Protein AF-A0AAV4HY65-F1 (afdb_monomer_lite)

Organism: NCBI:txid1093978

Sequence (297 aa):
MPPPQRSPVSGRSLVASQFVMTLSAIAITTVAILVGSVCGVPEAYLDRRAAFIQDETSMRLGSGLKLNFREELVNHYLMVQKELAVEASRLTKQPYLASRHFFQVKEEIEETSIFDIIRMMPKGGILHLHDASIVPLDWVIKTLTYLPNLHTKEREGVIPRQFKFSDTPLSIEEGWHNVSQLRADLENHGCNYTSVQFLHVCNKSLDDMKENERSLTKNNEDVKADGRVPENGKFPKDKHAKVEKEKDGYEEDEEVVETKRTSSKVYAVVVVVVVVVVVVVVVVVVVLVVVVVEEEE

Structure (mmCIF, N/CA/C/O backbone):
data_AF-A0AAV4HY65-F1
#
_entry.id   AF-A0AAV4HY65-F1
#
loop_
_atom_site.group_PDB
_atom_site.id
_atom_site.type_symbol
_atom_site.label_atom_id
_atom_site.label_alt_id
_atom_site.label_comp_id
_atom_site.label_asym_id
_atom_site.label_entity_id
_atom_site.label_seq_id
_atom_site.pdbx_PDB_ins_code
_atom_site.Cartn_x
_atom_site.Cartn_y
_atom_site.Cartn_z
_atom_site.occupancy
_atom_site.B_iso_or_equiv
_atom_site.auth_seq_id
_atom_site.auth_comp_id
_atom_site.auth_asym_id
_atom_site.auth_atom_id
_atom_site.pdbx_PDB_model_num
ATOM 1 N N . MET A 1 1 ? -69.442 48.193 79.898 1.00 47.00 1 MET A N 1
ATOM 2 C CA . MET A 1 1 ? -68.961 47.211 78.904 1.00 47.00 1 MET A CA 1
ATOM 3 C C . MET A 1 1 ? -67.450 47.330 78.812 1.00 47.00 1 MET A C 1
ATOM 5 O O . MET A 1 1 ? -66.999 48.415 78.464 1.00 47.00 1 MET A O 1
ATOM 9 N N . PRO A 1 2 ? -66.664 46.297 79.152 1.00 50.41 2 PRO A N 1
ATOM 10 C CA . PRO A 1 2 ? -65.267 46.248 78.745 1.00 50.41 2 PRO A CA 1
ATOM 11 C C . PRO A 1 2 ? -65.166 45.757 77.283 1.00 50.41 2 PRO A C 1
ATOM 13 O O . PRO A 1 2 ? -66.053 45.026 76.832 1.00 50.41 2 PRO A O 1
ATOM 16 N N . PRO A 1 3 ? -64.137 46.169 76.521 1.00 54.50 3 PRO A N 1
ATOM 17 C CA . PRO A 1 3 ? -63.942 45.720 75.144 1.00 54.50 3 PRO A CA 1
ATOM 18 C C . PRO A 1 3 ? -63.473 44.252 75.101 1.00 54.50 3 PRO A C 1
ATOM 20 O O . PRO A 1 3 ? -62.905 43.765 76.083 1.00 54.50 3 PRO A O 1
ATOM 23 N N . PRO A 1 4 ? -63.687 43.532 73.982 1.00 53.69 4 PRO A N 1
ATOM 24 C CA . PRO A 1 4 ? -63.312 42.128 73.877 1.00 53.69 4 PRO A CA 1
ATOM 25 C C . PRO A 1 4 ? -61.786 41.986 73.889 1.00 53.69 4 PRO A C 1
ATOM 27 O O . PRO A 1 4 ? -61.084 42.610 73.091 1.00 53.69 4 PRO A O 1
ATOM 30 N N . GLN A 1 5 ? -61.274 41.149 74.792 1.00 50.31 5 GLN A N 1
ATOM 31 C CA . GLN A 1 5 ? -59.872 40.745 74.790 1.00 50.31 5 GLN A CA 1
ATOM 32 C C . GLN A 1 5 ? -59.600 39.898 73.541 1.00 50.31 5 GLN A C 1
ATOM 34 O O . GLN A 1 5 ? -60.201 38.842 73.353 1.00 50.31 5 GLN A O 1
ATOM 39 N N . ARG A 1 6 ? -58.690 40.363 72.679 1.00 56.81 6 ARG A N 1
ATOM 40 C CA . ARG A 1 6 ? -58.070 39.509 71.661 1.00 56.81 6 ARG A CA 1
ATOM 41 C C . ARG A 1 6 ? -57.028 38.645 72.359 1.00 56.81 6 ARG A C 1
ATOM 43 O O . ARG A 1 6 ? -56.106 39.187 72.967 1.00 56.81 6 ARG A O 1
ATOM 50 N N . SER A 1 7 ? -57.172 37.328 72.268 1.00 56.94 7 SER A N 1
ATOM 51 C CA . SER A 1 7 ? -56.105 36.408 72.648 1.00 56.94 7 SER A CA 1
ATOM 52 C C . SER A 1 7 ? -54.891 36.638 71.736 1.00 56.94 7 SER A C 1
ATOM 54 O O . SER A 1 7 ? -55.057 36.829 70.525 1.00 56.94 7 SER A O 1
ATOM 56 N N . PRO A 1 8 ? -53.664 36.663 72.281 1.00 52.66 8 PRO A N 1
ATOM 57 C CA . PRO A 1 8 ? -52.472 36.709 71.458 1.00 52.66 8 PRO A CA 1
ATOM 58 C C . PRO A 1 8 ? -52.332 35.340 70.795 1.00 52.66 8 PRO A C 1
ATOM 60 O O . PRO A 1 8 ? -52.046 34.345 71.456 1.00 52.66 8 PRO A O 1
ATOM 63 N N . VAL A 1 9 ? -52.559 35.270 69.483 1.00 56.25 9 VAL A N 1
ATOM 64 C CA . VAL A 1 9 ? -52.133 34.101 68.710 1.00 56.25 9 VAL A CA 1
ATOM 65 C C . VAL A 1 9 ? -50.617 34.012 68.874 1.00 56.25 9 VAL A C 1
ATOM 67 O O . VAL A 1 9 ? -49.891 34.939 68.511 1.00 56.25 9 VAL A O 1
ATOM 70 N N . SER A 1 10 ? -50.165 32.932 69.510 1.00 53.59 10 SER A N 1
ATOM 71 C CA . SER A 1 10 ? -48.768 32.674 69.847 1.00 53.59 10 SER A CA 1
ATOM 72 C C . SER A 1 10 ? -47.908 32.709 68.583 1.00 53.59 10 SER A C 1
ATOM 74 O O . SER A 1 10 ? -47.881 31.763 67.796 1.00 53.59 10 SER A O 1
ATOM 76 N N . GLY A 1 11 ? -47.172 33.806 68.385 1.00 53.41 11 GLY A N 1
ATOM 77 C CA . GLY A 1 11 ? -46.231 33.963 67.271 1.00 53.41 11 GLY A CA 1
ATOM 78 C C . GLY A 1 11 ? -45.118 32.907 67.252 1.00 53.41 11 GLY A C 1
ATOM 79 O O . GLY A 1 11 ? -44.445 32.755 66.240 1.00 53.41 11 GLY A O 1
ATOM 80 N N . ARG A 1 12 ? -44.946 32.136 68.336 1.00 55.16 12 ARG A N 1
ATOM 81 C CA . ARG A 1 12 ? -43.964 31.046 68.438 1.00 55.16 12 ARG A CA 1
ATOM 82 C C . ARG A 1 12 ? -44.395 29.804 67.644 1.00 55.16 12 ARG A C 1
ATOM 84 O O . ARG A 1 12 ? -43.552 29.199 66.989 1.00 55.16 12 ARG A O 1
ATOM 91 N N . SER A 1 13 ? -45.697 29.500 67.596 1.00 53.28 13 SER A N 1
ATOM 92 C CA . SER A 1 13 ? -46.251 28.368 66.829 1.00 53.28 13 SER A CA 1
ATOM 93 C C . SER A 1 13 ? -46.134 28.580 65.310 1.00 53.28 13 SER A C 1
ATOM 95 O O . SER A 1 13 ? -45.735 27.678 64.572 1.00 53.28 13 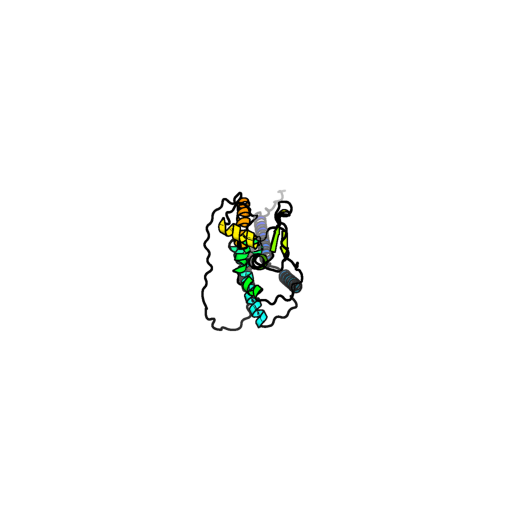SER A O 1
ATOM 97 N N . LEU A 1 14 ? -46.364 29.812 64.838 1.00 56.41 14 LEU A N 1
ATOM 98 C CA . LEU A 1 14 ? -46.255 30.161 63.415 1.00 56.41 14 LEU A CA 1
ATOM 99 C C . LEU A 1 14 ? -44.807 30.065 62.902 1.00 56.41 14 LEU A C 1
ATOM 101 O O . LEU A 1 14 ? -44.556 29.579 61.801 1.00 56.41 14 LEU A O 1
ATOM 105 N N . VAL A 1 15 ? -43.846 30.503 63.719 1.00 61.06 15 VAL A N 1
ATOM 106 C CA . VAL A 1 15 ? -42.418 30.469 63.382 1.00 61.06 15 VAL A CA 1
ATOM 107 C C . VAL A 1 15 ? -41.897 29.028 63.391 1.00 61.06 15 VAL A C 1
ATOM 109 O O . VAL A 1 15 ? -41.229 28.625 62.441 1.00 61.06 15 VAL A O 1
ATOM 112 N N . ALA A 1 16 ? -42.270 28.219 64.389 1.00 61.22 16 ALA A N 1
ATOM 113 C CA . ALA A 1 16 ? -41.921 26.798 64.444 1.00 61.22 16 ALA A CA 1
ATOM 114 C C . ALA A 1 16 ? -42.490 26.011 63.247 1.00 61.22 16 ALA A C 1
ATOM 116 O O . ALA A 1 16 ? -41.763 25.257 62.600 1.00 61.22 16 ALA A O 1
ATOM 117 N N . SER A 1 17 ? -43.751 26.259 62.871 1.00 65.50 17 SER A N 1
ATOM 118 C CA . SER A 1 17 ? -44.370 25.642 61.691 1.00 65.50 17 SER A CA 1
ATOM 119 C C . SER A 1 17 ? -43.646 26.010 60.390 1.00 65.50 17 SER A C 1
ATOM 121 O O . SER A 1 17 ? -43.484 25.156 59.519 1.00 65.50 17 SER A O 1
ATOM 123 N N . GLN A 1 18 ? -43.175 27.253 60.249 1.00 69.06 18 GLN A N 1
ATOM 124 C CA . GLN A 1 18 ? -42.444 27.694 59.059 1.00 69.06 18 GLN A CA 1
ATOM 125 C C . GLN A 1 18 ? -41.056 27.034 58.948 1.00 69.06 18 GLN A C 1
ATOM 127 O O . GLN A 1 18 ? -40.609 26.701 57.847 1.00 69.06 18 GLN A O 1
ATOM 132 N N . PHE A 1 19 ? -40.384 26.784 60.075 1.00 71.62 19 PHE A N 1
ATOM 133 C CA . PHE A 1 19 ? -39.109 26.061 60.098 1.00 71.62 19 PHE A CA 1
ATOM 134 C C . PHE A 1 19 ? -39.273 24.578 59.743 1.00 71.62 19 PHE A C 1
ATOM 136 O O . PHE A 1 19 ? -38.506 24.052 58.940 1.00 71.62 19 PHE A O 1
ATOM 143 N N . VAL A 1 20 ? -40.315 23.912 60.246 1.00 74.06 20 VAL A N 1
ATOM 144 C CA . VAL A 1 20 ? -40.592 22.500 59.919 1.00 74.06 20 VAL A CA 1
ATOM 145 C C . VAL A 1 20 ? -40.930 22.323 58.429 1.00 74.06 20 VAL A C 1
ATOM 147 O O . VAL A 1 20 ? -40.450 21.393 57.774 1.00 74.06 20 VAL A O 1
ATOM 150 N N . MET A 1 21 ? -41.691 23.255 57.850 1.00 72.00 21 MET A N 1
ATOM 151 C CA . MET A 1 21 ? -42.044 23.229 56.424 1.00 72.00 21 MET A CA 1
ATOM 152 C C . MET A 1 21 ? -40.842 23.496 55.505 1.00 72.00 21 MET A C 1
ATOM 154 O O . MET A 1 21 ? -40.724 22.888 54.444 1.00 72.00 21 MET A O 1
ATOM 158 N N . THR A 1 22 ? -39.914 24.372 55.899 1.00 76.94 22 THR A N 1
ATOM 159 C CA . THR A 1 22 ? -38.710 24.646 55.091 1.00 76.94 22 THR A CA 1
ATOM 160 C C . THR A 1 22 ? -37.690 23.511 55.170 1.00 76.94 22 THR A C 1
ATOM 162 O O . THR A 1 22 ? -37.140 23.118 54.143 1.00 76.94 22 THR A O 1
ATOM 165 N N . LEU A 1 23 ? -37.487 22.915 56.349 1.00 74.44 23 LEU A N 1
ATOM 166 C CA . LEU A 1 23 ? -36.589 21.768 56.523 1.00 74.44 23 LEU A CA 1
ATOM 167 C C . LEU A 1 23 ? -37.077 20.524 55.769 1.00 74.44 23 LEU A C 1
ATOM 169 O O . LEU A 1 23 ? -36.274 19.841 55.133 1.00 74.44 23 LEU A O 1
ATOM 173 N N . SER A 1 24 ? -38.386 20.256 55.768 1.00 75.88 24 SER A N 1
ATOM 174 C CA . SER A 1 24 ? -38.962 19.154 54.984 1.00 75.88 24 SER A CA 1
ATOM 175 C C . SER A 1 24 ? -38.835 19.384 53.476 1.00 75.88 24 SER A C 1
ATOM 177 O O . SER A 1 24 ? -38.448 18.467 52.754 1.00 75.88 24 SER A O 1
ATOM 179 N N . ALA A 1 25 ? -39.056 20.608 52.988 1.00 77.12 25 ALA A N 1
ATOM 180 C CA . ALA A 1 25 ? -38.860 20.943 51.577 1.00 77.12 25 ALA A CA 1
ATOM 181 C C . ALA A 1 25 ? -37.397 20.774 51.124 1.00 77.12 25 ALA A C 1
ATOM 183 O O . ALA A 1 25 ? -37.146 20.241 50.040 1.00 77.12 25 ALA A O 1
ATOM 184 N N . ILE A 1 26 ? -36.427 21.168 51.959 1.00 81.12 26 ILE A N 1
ATOM 185 C CA . ILE A 1 26 ? -34.990 20.971 51.700 1.00 81.12 26 ILE A CA 1
ATOM 186 C C . ILE A 1 26 ? -34.637 19.476 51.719 1.00 81.12 26 ILE A C 1
ATOM 188 O O . ILE A 1 26 ? -33.910 19.002 50.847 1.00 81.12 26 ILE A O 1
ATOM 192 N N . ALA A 1 27 ? -35.188 18.696 52.651 1.00 78.38 27 ALA A N 1
ATOM 193 C CA . ALA A 1 27 ? -34.970 17.250 52.696 1.00 78.38 27 ALA A CA 1
ATOM 194 C C . ALA A 1 27 ? -35.529 16.549 51.443 1.00 78.38 27 ALA A C 1
ATOM 196 O O . ALA A 1 27 ? -34.852 15.730 50.831 1.00 78.38 27 ALA A O 1
ATOM 197 N N . ILE A 1 28 ? -36.731 16.919 50.997 1.00 80.00 28 ILE A N 1
ATOM 198 C CA . ILE A 1 28 ? -37.358 16.340 49.800 1.00 80.00 28 ILE A CA 1
ATOM 199 C C . ILE A 1 28 ? -36.573 16.705 48.536 1.00 80.00 28 ILE A C 1
ATOM 201 O O . ILE A 1 28 ? -36.322 15.844 47.695 1.00 80.00 28 ILE A O 1
ATOM 205 N N . THR A 1 29 ? -36.153 17.963 48.400 1.00 77.88 29 THR A N 1
ATOM 206 C CA . THR A 1 29 ? -35.368 18.409 47.237 1.00 77.88 29 THR A CA 1
ATOM 207 C C . THR A 1 29 ? -33.974 17.793 47.211 1.00 77.88 29 THR A C 1
ATOM 209 O O . THR A 1 29 ? -33.524 17.376 46.149 1.00 77.88 29 THR A O 1
ATOM 212 N N . THR A 1 30 ? -33.309 17.646 48.358 1.00 74.62 30 THR A N 1
ATOM 213 C CA . THR A 1 30 ? -32.007 16.961 48.431 1.00 74.62 30 THR A CA 1
ATOM 214 C C . THR A 1 30 ? -32.127 15.469 48.121 1.00 74.62 30 THR A C 1
ATOM 216 O O . THR A 1 30 ? -31.314 14.954 47.358 1.00 74.62 30 THR A O 1
ATOM 219 N N . VAL A 1 31 ? -33.175 14.786 48.595 1.00 75.31 31 VAL A N 1
ATOM 220 C CA . VAL A 1 31 ? -33.468 13.393 48.214 1.00 75.31 31 VAL A CA 1
ATOM 221 C C . VAL A 1 31 ? -33.771 13.279 46.717 1.00 75.31 31 VAL A C 1
ATOM 223 O O . VAL A 1 31 ? -33.225 12.399 46.062 1.00 75.31 31 VAL A O 1
ATOM 226 N N . ALA A 1 32 ? -34.566 14.183 46.139 1.00 70.75 32 ALA A N 1
ATOM 227 C CA . ALA A 1 32 ? -34.875 14.170 44.707 1.00 70.75 32 ALA A CA 1
ATOM 228 C C . ALA A 1 32 ? -33.634 14.412 43.827 1.00 70.75 32 ALA A C 1
ATOM 230 O O . ALA A 1 32 ? -33.459 13.732 42.816 1.00 70.75 32 ALA A O 1
ATOM 231 N N . ILE A 1 33 ? -32.746 15.331 44.226 1.00 69.56 33 ILE A N 1
ATOM 232 C CA . ILE A 1 33 ? -31.475 15.593 43.532 1.00 69.56 33 ILE A CA 1
ATOM 233 C C . ILE A 1 33 ? -30.544 14.380 43.643 1.00 69.56 33 ILE A C 1
ATOM 235 O O . ILE A 1 33 ? -29.948 13.979 42.646 1.00 69.56 33 ILE A O 1
ATOM 239 N N . LEU A 1 34 ? -30.449 13.754 44.820 1.00 62.56 34 LEU A N 1
ATOM 240 C CA . LEU A 1 34 ? -29.627 12.559 45.017 1.00 62.56 34 LEU A CA 1
ATOM 241 C C . LEU A 1 34 ? -30.159 11.360 44.219 1.00 62.56 34 LEU A C 1
ATOM 243 O O . LEU A 1 34 ? -29.371 10.679 43.573 1.00 62.56 34 LEU A O 1
ATOM 247 N N . VAL A 1 35 ? -31.476 11.139 44.178 1.00 64.25 35 VAL A N 1
ATOM 248 C CA . VAL A 1 35 ? -32.101 10.074 43.368 1.00 64.25 35 VAL A CA 1
ATOM 249 C C . VAL A 1 35 ? -31.919 10.334 41.868 1.00 64.25 35 VAL A C 1
ATOM 251 O O . VAL A 1 35 ? -31.616 9.405 41.119 1.00 64.25 35 VAL A O 1
ATOM 254 N N . GLY A 1 36 ? -32.023 11.592 41.427 1.00 61.78 36 GLY A N 1
ATOM 255 C CA . GLY A 1 36 ? -31.742 11.983 40.042 1.00 61.78 36 GLY A CA 1
ATOM 256 C C . GLY A 1 36 ? -30.277 11.778 39.639 1.00 61.78 36 GLY A C 1
ATOM 257 O O . GLY A 1 36 ? -30.007 11.388 38.508 1.00 61.78 36 GLY A O 1
ATOM 258 N N . SER A 1 37 ? -29.341 11.970 40.573 1.00 61.56 37 SER A N 1
ATOM 259 C CA . SER A 1 37 ? -27.896 11.790 40.355 1.00 61.56 37 SER A CA 1
ATOM 260 C C . SER A 1 37 ? -27.441 10.318 40.384 1.00 61.56 37 SER A C 1
ATOM 262 O O . SER A 1 37 ? -26.340 9.999 39.946 1.00 61.56 37 SER A O 1
ATOM 264 N N . VAL A 1 38 ? -28.277 9.407 40.900 1.00 58.28 38 VAL A N 1
ATOM 265 C CA . VAL A 1 38 ? -27.989 7.959 41.035 1.00 58.28 38 VAL A CA 1
ATOM 266 C C . VAL A 1 38 ? -28.569 7.142 39.880 1.00 58.28 38 VAL A C 1
ATOM 268 O O . VAL A 1 38 ? -28.269 5.956 39.741 1.00 58.28 38 VAL A O 1
ATOM 271 N N . CYS A 1 39 ? -29.360 7.766 39.007 1.00 62.41 39 CYS A N 1
ATOM 272 C CA . CYS A 1 39 ? -29.754 7.142 37.755 1.00 62.41 39 CYS A CA 1
ATOM 273 C C . CYS A 1 39 ? -28.524 7.068 36.842 1.00 62.41 39 CYS A C 1
ATOM 275 O O . CYS A 1 39 ? -28.244 7.982 36.068 1.00 62.41 39 CYS A O 1
ATOM 277 N N . GLY A 1 40 ? -27.768 5.975 36.972 1.00 63.75 40 GLY A N 1
ATOM 278 C CA . GLY A 1 40 ? -26.768 5.566 35.996 1.00 63.75 40 GLY A CA 1
ATOM 279 C C . GLY A 1 40 ? -27.374 5.465 34.596 1.00 63.75 40 GLY A C 1
ATOM 280 O O . GLY A 1 40 ? -28.579 5.630 34.394 1.00 63.75 40 GLY A O 1
ATOM 281 N N . VAL A 1 41 ? -26.522 5.203 33.607 1.00 71.00 41 VAL A N 1
ATOM 282 C CA . VAL A 1 41 ? -26.965 5.020 32.222 1.00 71.00 41 VAL A CA 1
ATOM 283 C C . VAL A 1 41 ? -28.116 3.998 32.196 1.00 71.00 41 VAL A C 1
ATOM 285 O O . VAL A 1 41 ? -27.927 2.894 32.705 1.00 71.00 41 VAL A O 1
ATOM 288 N N . PRO A 1 42 ? -29.308 4.339 31.664 1.00 85.38 42 PRO A N 1
ATOM 289 C CA . PRO A 1 42 ? -30.444 3.424 31.686 1.00 85.38 42 PRO A CA 1
ATOM 290 C C . PRO A 1 42 ? -30.090 2.096 31.008 1.00 85.38 42 PRO A C 1
ATOM 292 O O . PRO A 1 42 ? -29.532 2.116 29.913 1.00 85.38 42 PRO A O 1
ATOM 295 N N . GLU A 1 43 ? -30.458 0.954 31.594 1.00 86.62 43 GLU A N 1
ATOM 296 C CA . GLU A 1 43 ? -30.184 -0.371 31.001 1.00 86.62 43 GLU A CA 1
ATOM 297 C C . GLU A 1 43 ? -30.712 -0.465 29.560 1.00 86.62 43 GLU A C 1
ATOM 299 O O . GLU A 1 43 ? -30.010 -0.882 28.645 1.00 86.62 43 GLU A O 1
ATOM 304 N N . ALA A 1 44 ? -31.900 0.102 29.319 1.00 88.94 44 ALA A N 1
ATOM 305 C CA . ALA A 1 44 ? -32.496 0.207 27.989 1.00 88.94 44 ALA A CA 1
ATOM 306 C C . ALA A 1 44 ? -31.622 0.967 26.969 1.00 88.94 44 ALA A C 1
ATOM 308 O O . ALA A 1 44 ? -31.710 0.713 25.767 1.00 88.94 44 ALA A O 1
ATOM 309 N N . TYR A 1 45 ? -30.795 1.917 27.416 1.00 91.62 45 TYR A N 1
ATOM 310 C CA . TYR A 1 45 ? -29.809 2.567 26.555 1.00 91.62 45 TYR A CA 1
ATOM 311 C C . TYR A 1 45 ? -28.636 1.632 26.253 1.00 91.62 45 TYR A C 1
ATOM 313 O O . TYR A 1 45 ? -28.213 1.574 25.100 1.00 91.62 45 TYR A O 1
ATOM 321 N N . LEU A 1 46 ? -28.114 0.908 27.251 1.00 93.81 46 LEU A N 1
ATOM 322 C CA . LEU A 1 46 ? -26.989 -0.015 27.061 1.00 93.81 46 LEU A CA 1
ATOM 323 C C . LEU A 1 46 ? -27.364 -1.151 26.107 1.00 93.81 46 LEU A C 1
ATOM 325 O O . LEU A 1 46 ? -26.631 -1.391 25.148 1.00 93.81 46 LEU A O 1
ATOM 329 N N . ASP A 1 47 ? -28.547 -1.740 26.287 1.00 95.06 47 ASP A N 1
ATOM 330 C CA . ASP A 1 47 ? -29.109 -2.751 25.386 1.00 95.06 47 ASP A CA 1
ATOM 331 C C . ASP A 1 47 ? -29.219 -2.220 23.960 1.00 95.06 47 ASP A C 1
ATOM 333 O O . ASP A 1 47 ? -28.797 -2.856 22.992 1.00 95.06 47 ASP A O 1
ATOM 337 N N . ARG A 1 48 ? -29.754 -1.004 23.814 1.00 96.06 48 ARG A N 1
ATOM 338 C CA . ARG A 1 48 ? -29.936 -0.395 22.500 1.00 96.06 48 ARG A CA 1
ATOM 339 C C . ARG A 1 48 ? -28.607 -0.043 21.840 1.00 96.06 48 ARG A C 1
ATOM 341 O O . ARG A 1 48 ? -28.471 -0.214 20.632 1.00 96.06 48 ARG A O 1
ATOM 348 N N . ARG A 1 49 ? -27.616 0.407 22.610 1.00 95.88 49 ARG A N 1
ATOM 349 C CA . ARG A 1 49 ? -26.251 0.655 22.131 1.00 95.88 49 ARG A CA 1
ATOM 350 C C . ARG A 1 49 ? -25.587 -0.642 21.674 1.00 95.88 49 ARG A C 1
ATOM 352 O O . ARG A 1 49 ? -24.994 -0.655 20.599 1.00 95.88 49 ARG A O 1
ATOM 359 N N . ALA A 1 50 ? -25.696 -1.714 22.457 1.00 96.69 50 ALA A N 1
ATOM 360 C CA . ALA A 1 50 ? -25.157 -3.022 22.100 1.00 96.69 50 ALA A CA 1
ATOM 361 C C . ALA A 1 50 ? -25.800 -3.554 20.811 1.00 96.69 50 ALA A C 1
ATOM 363 O O . ALA A 1 50 ? -25.085 -3.963 19.897 1.00 96.69 50 ALA A O 1
ATOM 364 N N . ALA A 1 51 ? -27.127 -3.443 20.693 1.00 97.12 51 ALA A N 1
ATOM 365 C CA . ALA A 1 51 ? -27.855 -3.812 19.483 1.00 97.12 51 ALA A CA 1
ATOM 366 C C . ALA A 1 51 ? -27.380 -3.017 18.254 1.00 97.12 51 ALA A C 1
ATOM 368 O O . ALA A 1 51 ? -27.150 -3.608 17.204 1.00 97.12 51 ALA A O 1
ATOM 369 N N . PHE A 1 52 ? -27.163 -1.702 18.382 1.00 97.88 52 PHE A N 1
ATOM 370 C CA . PHE A 1 52 ? -26.634 -0.885 17.283 1.00 97.88 52 PHE A CA 1
ATOM 371 C C . PHE A 1 52 ? -25.207 -1.274 16.874 1.00 97.88 52 PHE A C 1
ATOM 373 O O . PHE A 1 52 ? -24.923 -1.373 15.683 1.00 97.88 52 PHE A O 1
ATOM 380 N N . ILE A 1 53 ? -24.314 -1.530 17.835 1.00 97.31 53 ILE A N 1
ATOM 381 C CA . ILE A 1 53 ? -22.938 -1.969 17.542 1.00 97.31 53 ILE A CA 1
ATOM 382 C C . ILE A 1 53 ? -22.941 -3.329 16.840 1.00 97.31 53 ILE A C 1
ATOM 384 O O . ILE A 1 53 ? -22.170 -3.548 15.901 1.00 97.31 53 ILE A O 1
ATOM 388 N N . GLN A 1 54 ? -23.805 -4.245 17.279 1.00 96.75 54 GLN A N 1
ATOM 389 C CA . GLN A 1 54 ? -23.953 -5.556 16.659 1.00 96.75 54 GLN A CA 1
ATOM 390 C C . GLN A 1 54 ? -24.477 -5.438 15.225 1.00 96.75 54 GLN A C 1
ATOM 392 O O . GLN A 1 54 ? -23.922 -6.076 14.329 1.00 96.75 54 GLN A O 1
ATOM 397 N N . ASP A 1 55 ? -25.489 -4.598 15.002 1.00 97.31 55 ASP A N 1
ATOM 398 C CA . ASP A 1 55 ? -26.056 -4.341 13.678 1.00 97.31 55 ASP A CA 1
ATOM 399 C C . ASP A 1 55 ? -24.989 -3.776 12.728 1.00 97.31 55 ASP A C 1
ATOM 401 O O . ASP A 1 55 ? -24.704 -4.376 11.690 1.00 97.31 55 ASP A O 1
ATOM 405 N N . GLU A 1 56 ? -24.268 -2.725 13.136 1.00 97.69 56 GLU A N 1
ATOM 406 C CA . GLU A 1 56 ? -23.145 -2.180 12.361 1.00 97.69 56 GLU A CA 1
ATOM 407 C C . GLU A 1 56 ? -22.069 -3.224 12.062 1.00 97.69 56 GLU A C 1
ATOM 409 O O . GLU A 1 56 ? -21.592 -3.320 10.930 1.00 97.69 56 GLU A O 1
ATOM 414 N N . THR A 1 57 ? -21.677 -4.015 13.061 1.00 95.69 57 THR A N 1
ATOM 415 C CA . THR A 1 57 ? -20.646 -5.047 12.896 1.00 95.69 57 THR A CA 1
ATOM 416 C C . THR A 1 57 ? -21.097 -6.117 11.905 1.00 95.69 57 THR A C 1
ATOM 418 O O . THR A 1 57 ? -20.295 -6.570 11.088 1.00 95.69 57 THR A O 1
ATOM 421 N N . SER A 1 58 ? -22.386 -6.464 11.910 1.00 96.00 58 SER A N 1
ATOM 422 C CA . SER A 1 58 ? -22.978 -7.429 10.981 1.00 96.00 58 SER A CA 1
ATOM 423 C C . SER A 1 58 ? -23.066 -6.914 9.539 1.00 96.00 58 SER A C 1
ATOM 425 O O . SER A 1 58 ? -23.016 -7.713 8.607 1.00 96.00 58 SER A O 1
ATOM 427 N N . MET A 1 59 ? -23.112 -5.596 9.328 1.00 96.25 59 MET A N 1
ATOM 428 C CA . MET A 1 59 ? -23.144 -4.988 7.991 1.00 96.25 59 MET A CA 1
ATOM 429 C C . MET A 1 59 ? -21.757 -4.817 7.350 1.00 96.25 59 MET A C 1
ATOM 431 O O . MET A 1 59 ? -21.661 -4.505 6.161 1.00 96.25 59 MET A O 1
ATOM 435 N N . ARG A 1 60 ? -20.665 -4.987 8.107 1.00 96.56 60 ARG A N 1
ATOM 436 C CA . ARG A 1 60 ? -19.300 -4.807 7.583 1.00 96.56 60 ARG A CA 1
ATOM 437 C C . ARG A 1 60 ? -18.946 -5.875 6.550 1.00 96.56 60 ARG A C 1
ATOM 439 O O . ARG A 1 60 ? -19.381 -7.023 6.623 1.00 96.56 60 ARG A O 1
ATOM 446 N N . LEU A 1 61 ? -18.081 -5.503 5.606 1.00 97.00 61 LEU A N 1
ATOM 447 C CA . LEU A 1 61 ? -17.552 -6.437 4.618 1.00 97.00 61 LEU A CA 1
ATOM 448 C C . LEU A 1 61 ? -16.878 -7.626 5.320 1.00 97.00 61 LEU A C 1
ATOM 450 O O . LEU A 1 61 ? -15.971 -7.441 6.128 1.00 97.00 61 LEU A O 1
ATOM 454 N N . GLY A 1 62 ? -17.316 -8.840 4.988 1.00 95.44 62 GLY A N 1
ATOM 455 C CA . GLY A 1 62 ? -16.764 -10.073 5.552 1.00 95.44 62 GLY A CA 1
ATOM 456 C C . GLY A 1 62 ? -17.302 -10.464 6.934 1.00 95.44 62 GLY A C 1
ATOM 457 O O . GLY A 1 62 ? -16.831 -11.457 7.476 1.00 95.44 62 GLY A O 1
ATOM 458 N N . SER A 1 63 ? -18.298 -9.763 7.490 1.00 95.31 63 SER A N 1
ATOM 459 C CA . SER A 1 63 ? -18.882 -10.060 8.815 1.00 95.31 63 SER A CA 1
ATOM 460 C C . SER A 1 63 ? -19.435 -11.486 8.963 1.00 95.31 63 SER A C 1
ATOM 462 O O . SER A 1 63 ? -19.373 -12.069 10.039 1.00 95.31 63 SER A O 1
ATOM 464 N N . GLY A 1 64 ? -19.967 -12.064 7.881 1.00 95.31 64 GLY A N 1
ATOM 465 C CA . GLY A 1 64 ? -20.514 -13.423 7.864 1.00 95.31 64 GLY A CA 1
ATOM 466 C C . GLY A 1 64 ? -19.463 -14.536 7.776 1.00 95.31 64 GLY A C 1
ATOM 467 O O . GLY A 1 64 ? -19.830 -15.714 7.774 1.00 95.31 64 GLY A O 1
ATOM 468 N N . LEU A 1 65 ? -18.174 -14.194 7.663 1.00 96.62 65 LEU A N 1
ATOM 469 C CA . LEU A 1 65 ? -17.092 -15.175 7.618 1.00 96.62 65 LEU A CA 1
ATOM 470 C C . LEU A 1 65 ? -16.900 -15.801 9.001 1.00 96.62 65 LEU A C 1
ATOM 472 O O . LEU A 1 65 ? -16.726 -15.108 9.999 1.00 96.62 65 LEU A O 1
ATOM 476 N N . LYS A 1 66 ? -16.904 -17.134 9.049 1.00 96.69 66 LYS A N 1
ATOM 477 C CA . LYS A 1 66 ? -16.602 -17.890 10.266 1.00 96.69 66 LYS A CA 1
ATOM 478 C C . LYS A 1 66 ? -15.123 -18.233 10.273 1.00 96.69 66 LYS A C 1
ATOM 480 O O . LYS A 1 66 ? -14.684 -19.015 9.432 1.00 96.69 66 LYS A O 1
ATOM 485 N N . LEU A 1 67 ? -14.389 -17.645 11.209 1.00 97.38 67 LEU A N 1
ATOM 486 C CA . LEU A 1 67 ? -12.971 -17.921 11.388 1.00 97.38 67 LEU A CA 1
ATOM 487 C C . LEU A 1 67 ? -12.782 -19.245 12.134 1.00 97.38 67 LEU A C 1
ATOM 489 O O . LEU A 1 67 ? -13.560 -19.598 13.020 1.00 97.38 67 LEU A O 1
ATOM 493 N N . ASN A 1 68 ? -11.751 -19.995 11.765 1.00 98.12 68 ASN A N 1
ATOM 494 C CA . ASN A 1 68 ? -11.261 -21.115 12.559 1.00 98.12 68 ASN A CA 1
ATOM 495 C C . ASN A 1 68 ? -10.222 -20.644 13.590 1.00 98.12 68 ASN A C 1
ATOM 497 O O . ASN A 1 68 ? -9.686 -19.545 13.493 1.00 98.12 68 ASN A O 1
ATOM 501 N N . PHE A 1 69 ? -9.852 -21.521 14.525 1.00 98.12 69 PHE A N 1
ATOM 502 C CA . PHE A 1 69 ? -8.912 -21.200 15.607 1.00 98.12 69 PHE A CA 1
ATOM 503 C C . PHE A 1 69 ? -7.582 -20.566 15.147 1.00 98.12 69 PHE A C 1
ATOM 505 O O . PHE A 1 69 ? -7.048 -19.669 15.797 1.00 98.12 69 PHE A O 1
ATOM 512 N N . ARG A 1 70 ? -7.016 -21.012 14.017 1.00 97.81 70 ARG A N 1
ATOM 513 C CA . ARG A 1 70 ? -5.759 -20.442 13.500 1.00 97.81 70 ARG A CA 1
ATOM 514 C C . ARG A 1 70 ? -5.973 -19.051 12.910 1.00 97.81 70 ARG A C 1
ATOM 516 O O . ARG A 1 70 ? -5.106 -18.196 13.055 1.00 97.81 70 ARG A O 1
ATOM 523 N N . GLU A 1 71 ? -7.103 -18.838 12.244 1.00 97.38 71 GLU A N 1
ATOM 524 C CA . GLU A 1 71 ? -7.481 -17.535 11.692 1.00 97.38 71 GLU A CA 1
ATOM 525 C C . GLU A 1 71 ? -7.792 -16.534 12.805 1.00 97.38 71 GLU A C 1
ATOM 527 O O . GLU A 1 71 ? -7.352 -15.393 12.718 1.00 97.38 71 GLU A O 1
ATOM 532 N N . GLU A 1 72 ? -8.458 -16.964 13.879 1.00 97.94 72 GLU A N 1
ATOM 533 C CA . GLU A 1 72 ? -8.701 -16.144 15.071 1.00 97.94 72 GLU A CA 1
ATOM 534 C C . GLU A 1 72 ? -7.395 -15.694 15.728 1.00 97.94 72 GLU A C 1
ATOM 536 O O . GLU A 1 72 ? -7.246 -14.515 16.042 1.00 97.94 72 GLU A O 1
ATOM 541 N N . LEU A 1 73 ? -6.414 -16.595 15.862 1.00 97.31 73 LEU A N 1
ATOM 542 C CA . LEU A 1 73 ? -5.102 -16.258 16.419 1.00 97.31 73 LEU A CA 1
ATOM 543 C C . LEU A 1 73 ? -4.385 -15.177 15.594 1.00 97.31 73 LEU A C 1
ATOM 545 O O . LEU A 1 73 ? -3.844 -14.218 16.148 1.00 97.31 73 LEU A O 1
ATOM 549 N N . VAL A 1 74 ? -4.385 -15.318 14.264 1.00 95.38 74 VAL A N 1
ATOM 550 C CA . VAL A 1 74 ? -3.771 -14.328 13.365 1.00 95.38 74 VAL A CA 1
ATOM 551 C C . VAL A 1 74 ? -4.567 -13.021 13.362 1.00 95.38 74 VAL A C 1
ATOM 553 O O . VAL A 1 74 ? -3.964 -11.949 13.386 1.00 95.38 74 VAL A O 1
ATOM 556 N N . ASN A 1 75 ? -5.900 -13.089 13.383 1.00 96.75 75 ASN A N 1
ATOM 557 C CA . ASN A 1 75 ? -6.773 -11.921 13.473 1.00 96.75 75 ASN A CA 1
ATOM 558 C C . ASN A 1 75 ? -6.518 -11.132 14.761 1.00 96.75 75 ASN A C 1
ATOM 560 O O . ASN A 1 75 ? -6.348 -9.920 14.695 1.00 96.75 75 ASN A O 1
ATOM 564 N N . HIS A 1 76 ? -6.421 -11.812 15.906 1.00 96.94 76 HIS A N 1
ATOM 565 C CA . HIS A 1 76 ? -6.103 -11.186 17.186 1.00 96.94 76 HIS A CA 1
ATOM 566 C C . HIS A 1 76 ? -4.766 -10.440 17.115 1.00 96.94 76 HIS A C 1
ATOM 568 O O . HIS A 1 76 ? -4.699 -9.253 17.423 1.00 96.94 76 HIS A O 1
ATOM 574 N N . TYR A 1 77 ? -3.712 -11.098 16.620 1.00 96.25 77 TYR A N 1
ATOM 575 C CA . TYR A 1 77 ? -2.413 -10.448 16.448 1.00 96.25 77 TYR A CA 1
ATOM 576 C C . TYR A 1 77 ? -2.492 -9.221 15.523 1.00 96.25 77 TYR A C 1
ATOM 578 O O . TYR A 1 77 ? -1.974 -8.158 15.865 1.00 96.25 77 TYR A O 1
ATOM 586 N N . LEU A 1 78 ? -3.172 -9.336 14.378 1.00 96.88 78 LEU A N 1
ATOM 587 C CA . LEU A 1 78 ? -3.339 -8.235 13.426 1.00 96.88 78 LEU A CA 1
ATOM 588 C C . LEU A 1 78 ? -4.134 -7.060 14.020 1.00 96.88 78 LEU A C 1
ATOM 590 O O . LEU A 1 78 ? -3.764 -5.909 13.786 1.00 96.88 78 LEU A O 1
ATOM 594 N N . MET A 1 79 ? -5.196 -7.326 14.788 1.00 96.56 79 MET A N 1
ATOM 595 C CA . MET A 1 79 ? -5.984 -6.284 15.454 1.00 96.56 79 MET A CA 1
ATOM 596 C C . MET A 1 79 ? -5.165 -5.553 16.520 1.00 96.56 79 MET A C 1
ATOM 598 O O . MET A 1 79 ? -5.161 -4.326 16.511 1.00 96.56 79 MET A O 1
ATOM 602 N N . VAL A 1 80 ? -4.365 -6.265 17.323 1.00 96.06 80 VAL A N 1
ATOM 603 C CA . VAL A 1 80 ? -3.441 -5.637 18.286 1.00 96.06 80 VAL A CA 1
ATOM 604 C C . VAL A 1 80 ? -2.447 -4.714 17.576 1.00 96.06 80 VAL A C 1
ATOM 606 O O . VAL A 1 80 ? -2.255 -3.573 17.990 1.00 96.06 80 VAL A O 1
ATOM 609 N N . GLN A 1 81 ? -1.828 -5.158 16.473 1.00 94.31 81 GLN A N 1
ATOM 610 C CA . GLN A 1 81 ? -0.906 -4.298 15.714 1.00 94.31 81 GLN A CA 1
ATOM 611 C C . GLN A 1 81 ? -1.616 -3.061 15.142 1.00 94.31 81 GLN A C 1
ATOM 613 O O . GLN A 1 81 ? -1.070 -1.957 15.181 1.00 94.31 81 GLN A O 1
ATOM 618 N N . LYS A 1 82 ? -2.842 -3.229 14.632 1.00 93.81 82 LYS A N 1
ATOM 619 C CA . LYS A 1 82 ? -3.678 -2.134 14.127 1.00 93.81 82 LYS A CA 1
ATOM 620 C C . LYS A 1 82 ? -4.006 -1.122 15.225 1.00 93.81 82 LYS A C 1
ATOM 622 O O . LYS A 1 82 ? -3.874 0.076 14.986 1.00 93.81 82 LYS A O 1
ATOM 627 N N . GLU A 1 83 ? -4.425 -1.583 16.397 1.00 93.38 83 GLU A N 1
ATOM 628 C CA . GLU A 1 83 ? -4.752 -0.728 17.541 1.00 93.38 83 GLU A CA 1
ATOM 629 C C . GLU A 1 83 ? -3.532 0.050 18.013 1.00 93.38 83 GLU A C 1
ATOM 631 O O . GLU A 1 83 ? -3.614 1.267 18.132 1.00 93.38 83 GLU A O 1
ATOM 636 N N . LEU A 1 84 ? -2.372 -0.602 18.153 1.00 91.00 84 LEU A N 1
ATOM 637 C CA . LEU A 1 84 ? -1.120 0.083 18.485 1.00 91.00 84 LEU A CA 1
ATOM 638 C C . LEU A 1 84 ? -0.788 1.192 17.479 1.00 91.00 84 LEU A C 1
ATOM 640 O O . LEU A 1 84 ? -0.401 2.285 17.886 1.00 91.00 84 LEU A O 1
ATOM 644 N N . ALA A 1 85 ? -0.968 0.946 16.178 1.00 88.62 85 ALA A N 1
ATOM 645 C CA . ALA A 1 85 ? -0.707 1.949 15.147 1.00 88.62 85 ALA A CA 1
ATOM 646 C C . ALA A 1 85 ? -1.667 3.154 15.224 1.00 88.62 85 ALA A C 1
ATOM 648 O O . ALA A 1 85 ? -1.248 4.293 15.007 1.00 88.62 85 ALA A O 1
ATOM 649 N N . VAL A 1 86 ? -2.945 2.921 15.537 1.00 89.62 86 VAL A N 1
ATOM 650 C CA . VAL A 1 86 ? -3.956 3.983 15.687 1.00 89.62 86 VAL A CA 1
ATOM 651 C C . VAL A 1 86 ? -3.739 4.766 16.987 1.00 89.62 86 VAL A C 1
ATOM 653 O O . VAL A 1 86 ? -3.695 5.998 16.976 1.00 89.62 86 VAL A O 1
ATOM 656 N N . GLU A 1 87 ? -3.534 4.064 18.098 1.00 90.38 87 GLU A N 1
ATOM 657 C CA . GLU A 1 87 ? -3.354 4.655 19.424 1.00 90.38 87 GLU A CA 1
ATOM 658 C C . GLU A 1 87 ? -2.036 5.420 19.545 1.00 90.38 87 GLU A C 1
ATOM 660 O O . GLU A 1 87 ? -2.007 6.500 20.137 1.00 90.38 87 GLU A O 1
ATOM 665 N N . ALA A 1 88 ? -0.957 4.934 18.922 1.00 85.94 88 ALA A N 1
ATOM 666 C CA . ALA A 1 88 ? 0.303 5.667 18.865 1.00 85.94 88 ALA A CA 1
ATOM 667 C C . ALA A 1 88 ? 0.108 7.056 18.243 1.00 85.94 88 ALA A C 1
ATOM 669 O O . ALA A 1 88 ? 0.599 8.041 18.795 1.00 85.94 88 ALA A O 1
ATOM 670 N N . SER A 1 89 ? -0.661 7.166 17.155 1.00 84.75 89 SER A N 1
ATOM 671 C CA . SER A 1 89 ? -0.973 8.465 16.546 1.00 84.75 89 SER A CA 1
ATOM 672 C C . SER A 1 89 ? -1.808 9.350 17.479 1.00 84.75 89 SER A C 1
ATOM 674 O O . SER A 1 89 ? -1.494 10.530 17.661 1.00 84.75 89 SER A O 1
ATOM 676 N N . ARG A 1 90 ? -2.816 8.772 18.147 1.00 86.12 90 ARG A N 1
ATOM 677 C CA . ARG A 1 90 ? -3.668 9.488 19.110 1.00 86.12 90 ARG A CA 1
ATOM 678 C C . ARG A 1 90 ? -2.872 10.057 20.292 1.00 86.12 90 ARG A C 1
ATOM 680 O O . ARG A 1 90 ? -3.151 11.171 20.732 1.00 86.12 90 ARG A O 1
ATOM 687 N N . LEU A 1 91 ? -1.893 9.309 20.804 1.00 87.25 91 LEU A N 1
ATOM 688 C CA . LEU A 1 91 ? -1.124 9.660 22.004 1.00 87.25 91 LEU A CA 1
ATOM 689 C C . LEU A 1 91 ? 0.085 10.561 21.716 1.00 87.25 91 LEU A C 1
ATOM 691 O O . LEU A 1 91 ? 0.378 11.465 22.497 1.00 87.25 91 LEU A O 1
ATOM 695 N N . THR A 1 92 ? 0.796 10.331 20.611 1.00 79.00 92 THR A N 1
ATOM 696 C CA . THR A 1 92 ? 2.082 11.000 20.326 1.00 79.00 92 THR A CA 1
ATOM 697 C C . THR A 1 92 ? 1.948 12.287 19.511 1.00 79.00 92 THR A C 1
ATOM 699 O O . THR A 1 92 ? 2.953 12.948 19.257 1.00 79.00 92 THR A O 1
ATOM 702 N N . LYS A 1 93 ? 0.725 12.657 19.094 1.00 72.94 93 LYS A N 1
ATOM 703 C CA . LYS A 1 93 ? 0.435 13.729 18.117 1.00 72.94 93 LYS A CA 1
ATOM 704 C C . LYS A 1 93 ? 1.102 13.529 16.747 1.00 72.94 93 LYS A C 1
ATOM 706 O O . LYS A 1 93 ? 0.973 14.403 15.891 1.00 72.94 93 LYS A O 1
ATOM 711 N N . GLN A 1 94 ? 1.796 12.410 16.526 1.00 77.31 94 GLN A N 1
ATOM 712 C CA . GLN A 1 94 ? 2.338 12.069 15.219 1.00 77.31 94 GLN A CA 1
ATOM 713 C C . GLN A 1 94 ? 1.191 11.662 14.289 1.00 77.31 94 GLN A C 1
ATOM 715 O O . GLN A 1 94 ? 0.281 10.946 14.724 1.00 77.31 94 GLN A O 1
ATOM 720 N N . PRO A 1 95 ? 1.187 12.104 13.021 1.00 79.94 95 PRO A N 1
ATOM 721 C CA . PRO A 1 95 ? 0.093 11.793 12.117 1.00 79.94 95 PRO A CA 1
ATOM 722 C C . PRO A 1 95 ? 0.074 10.299 11.792 1.00 79.94 95 PRO A C 1
ATOM 724 O O . PRO A 1 95 ? 1.114 9.692 11.538 1.00 79.94 95 PRO A O 1
ATOM 727 N N . TYR A 1 96 ? -1.120 9.717 11.757 1.00 89.69 96 TYR A N 1
ATOM 728 C CA . TYR A 1 96 ? -1.322 8.342 11.318 1.00 89.69 96 TYR A CA 1
ATOM 729 C C . TYR A 1 96 ? -0.823 8.178 9.875 1.00 89.69 96 TYR A C 1
ATOM 731 O O . TYR A 1 96 ? -1.137 8.999 9.017 1.00 89.69 96 TYR A O 1
ATOM 739 N N . LEU A 1 97 ? -0.057 7.122 9.574 1.00 91.31 97 LEU A N 1
ATOM 740 C CA . LEU A 1 97 ? 0.599 6.986 8.263 1.00 91.31 97 LEU A CA 1
ATOM 741 C C . LEU A 1 97 ? -0.389 7.082 7.093 1.00 91.31 97 LEU A C 1
ATOM 743 O O . LEU A 1 97 ? -0.114 7.756 6.105 1.00 91.31 97 LEU A O 1
ATOM 747 N N . ALA A 1 98 ? -1.578 6.487 7.229 1.00 91.06 98 ALA A N 1
ATOM 748 C CA . ALA A 1 98 ? -2.594 6.524 6.177 1.00 91.06 98 ALA A CA 1
ATOM 749 C C . ALA A 1 98 ? -3.236 7.911 5.972 1.00 91.06 98 ALA A C 1
ATOM 751 O O . ALA A 1 98 ? -3.928 8.108 4.977 1.00 91.06 98 ALA A O 1
ATOM 752 N N . SER A 1 99 ? -3.030 8.872 6.882 1.00 91.75 99 SER A N 1
ATOM 753 C CA . SER A 1 99 ? -3.496 10.255 6.715 1.00 91.75 99 SER A CA 1
ATOM 754 C C . SER A 1 99 ? -2.477 11.159 6.013 1.00 91.75 99 SER A C 1
ATOM 756 O O . SER A 1 99 ? -2.764 12.336 5.801 1.00 91.75 99 SER A O 1
ATOM 758 N N . ARG A 1 100 ? -1.279 10.656 5.687 1.00 89.00 100 ARG A N 1
ATOM 759 C CA . ARG A 1 100 ? -0.204 11.413 5.028 1.00 89.00 100 ARG A CA 1
ATOM 760 C C . ARG A 1 100 ? -0.095 11.043 3.551 1.00 89.00 100 ARG A C 1
ATOM 762 O O . ARG A 1 100 ? -0.518 9.974 3.117 1.00 89.00 100 ARG A O 1
ATOM 769 N N . HIS A 1 101 ? 0.502 11.940 2.768 1.00 89.50 101 HIS A N 1
ATOM 770 C CA . HIS A 1 101 ? 0.713 11.703 1.345 1.00 89.50 101 HIS A CA 1
ATOM 771 C C . HIS A 1 101 ? 1.647 10.503 1.127 1.00 89.50 101 HIS A C 1
ATOM 773 O O . HIS A 1 101 ? 2.757 10.485 1.655 1.00 89.50 101 HIS A O 1
ATOM 779 N N . PHE A 1 102 ? 1.240 9.534 0.300 1.00 89.75 102 PHE A N 1
ATOM 780 C CA . PHE A 1 102 ? 1.942 8.253 0.129 1.00 89.75 102 PHE A CA 1
ATOM 781 C C . PHE A 1 102 ? 3.450 8.392 -0.140 1.00 89.75 102 PHE A C 1
ATOM 783 O O . PHE A 1 102 ? 4.252 7.697 0.475 1.00 89.75 102 PHE A O 1
ATOM 790 N N . PHE A 1 103 ? 3.865 9.328 -1.000 1.00 87.12 103 PHE A N 1
ATOM 791 C CA . PHE A 1 103 ? 5.291 9.540 -1.310 1.00 87.12 103 PHE A CA 1
ATOM 792 C C . PHE A 1 103 ? 6.153 9.981 -0.117 1.00 87.12 103 PHE A C 1
ATOM 794 O O . PHE A 1 103 ? 7.371 9.806 -0.157 1.00 87.12 103 PHE A O 1
ATOM 801 N N . GLN A 1 104 ? 5.543 10.540 0.929 1.00 88.12 104 GLN A N 1
ATOM 802 C CA . GLN A 1 104 ? 6.243 10.947 2.146 1.00 88.12 104 GLN A CA 1
ATOM 803 C C . GLN A 1 104 ? 6.368 9.803 3.156 1.00 88.12 104 GLN A C 1
ATOM 805 O O . GLN A 1 104 ? 7.290 9.822 3.956 1.00 88.12 104 GLN A O 1
ATOM 810 N N . VAL A 1 105 ? 5.450 8.830 3.125 1.00 91.69 105 VAL A N 1
ATOM 811 C CA . VAL A 1 105 ? 5.329 7.784 4.158 1.00 91.69 105 VAL A CA 1
ATOM 812 C C . VAL A 1 105 ? 5.547 6.368 3.652 1.00 91.69 105 VAL A C 1
ATOM 814 O O . VAL A 1 105 ? 5.429 5.426 4.425 1.00 91.69 105 VAL A O 1
ATOM 817 N N . LYS A 1 106 ? 5.840 6.181 2.362 1.00 92.25 106 LYS A N 1
ATOM 818 C CA . LYS A 1 106 ? 6.035 4.850 1.778 1.00 92.25 106 LYS A CA 1
ATOM 819 C C . LYS A 1 106 ? 7.048 4.019 2.575 1.00 92.25 106 LYS A C 1
ATOM 821 O O . LYS A 1 106 ? 6.750 2.875 2.891 1.00 92.25 106 LYS A O 1
ATOM 826 N N . GLU A 1 107 ? 8.208 4.596 2.880 1.00 93.06 107 GLU A N 1
ATOM 827 C CA . GLU A 1 107 ? 9.275 3.925 3.636 1.00 93.06 107 GLU A CA 1
ATOM 828 C C . GLU A 1 107 ? 8.793 3.552 5.047 1.00 93.06 107 GLU A C 1
ATOM 830 O O . GLU A 1 107 ? 8.907 2.401 5.448 1.00 93.06 107 GLU A O 1
ATOM 835 N N . GLU A 1 108 ? 8.129 4.481 5.743 1.00 92.69 108 GLU A N 1
ATOM 836 C CA . GLU A 1 108 ? 7.548 4.236 7.071 1.00 92.69 108 GLU A CA 1
ATOM 837 C C . GLU A 1 108 ? 6.490 3.113 7.046 1.00 92.69 108 GLU A C 1
ATOM 839 O O . GLU A 1 108 ? 6.445 2.287 7.952 1.00 92.69 108 GLU A O 1
ATOM 844 N N . ILE A 1 109 ? 5.650 3.042 6.002 1.00 94.12 109 ILE A N 1
ATOM 845 C CA . ILE A 1 109 ? 4.662 1.963 5.819 1.00 94.12 109 ILE A CA 1
ATOM 846 C C . ILE A 1 109 ? 5.367 0.613 5.644 1.00 94.12 109 ILE A C 1
ATOM 848 O O . ILE A 1 109 ? 4.938 -0.375 6.244 1.00 94.12 109 ILE A O 1
ATOM 852 N N . GLU A 1 110 ? 6.430 0.570 4.838 1.00 95.38 110 GLU A N 1
ATOM 853 C CA . GLU A 1 110 ? 7.198 -0.645 4.543 1.00 95.38 110 GLU A CA 1
ATOM 854 C C . GLU A 1 110 ? 7.926 -1.218 5.768 1.00 95.38 110 GLU A C 1
ATOM 856 O O . GLU A 1 110 ? 8.229 -2.408 5.779 1.00 95.38 110 GLU A O 1
ATOM 861 N N . GLU A 1 111 ? 8.151 -0.412 6.808 1.00 93.69 111 GLU A N 1
ATOM 862 C CA . GLU A 1 111 ? 8.744 -0.838 8.083 1.00 93.69 111 GLU A CA 1
ATOM 863 C C . GLU A 1 111 ? 7.721 -1.403 9.087 1.00 93.69 111 GLU A C 1
ATOM 865 O O . GLU A 1 111 ? 8.103 -1.926 10.137 1.00 93.69 111 GLU A O 1
ATOM 870 N N . THR A 1 112 ? 6.417 -1.308 8.804 1.00 93.25 112 THR A N 1
ATOM 871 C CA . THR A 1 112 ? 5.381 -1.756 9.745 1.00 93.25 112 THR A CA 1
ATOM 872 C C . THR A 1 112 ? 5.142 -3.267 9.701 1.00 93.25 112 THR A C 1
ATOM 874 O O . THR A 1 112 ? 4.981 -3.864 8.635 1.00 93.25 112 THR A O 1
ATOM 877 N N . SER A 1 113 ? 4.935 -3.878 10.874 1.00 93.81 113 SER A N 1
ATOM 878 C CA . SER A 1 113 ? 4.505 -5.284 10.986 1.00 93.81 113 SER A CA 1
ATOM 879 C C . SER A 1 113 ? 3.184 -5.558 10.252 1.00 93.81 113 SER A C 1
ATOM 881 O O . SER A 1 113 ? 2.964 -6.652 9.737 1.00 93.81 113 SER A O 1
ATOM 883 N N . ILE A 1 114 ? 2.288 -4.564 10.191 1.00 94.88 114 ILE A N 1
ATOM 884 C CA . ILE A 1 114 ? 1.015 -4.660 9.460 1.00 94.88 114 ILE A CA 1
ATOM 885 C C . ILE A 1 114 ? 1.281 -4.857 7.964 1.00 94.88 114 ILE A C 1
ATOM 887 O O . ILE A 1 114 ? 0.669 -5.728 7.342 1.00 94.88 114 ILE A O 1
ATOM 891 N N . PHE A 1 115 ? 2.195 -4.074 7.384 1.00 96.31 115 PHE A N 1
ATOM 892 C CA . PHE A 1 115 ? 2.553 -4.196 5.976 1.00 96.31 115 PHE A CA 1
ATOM 893 C C . PHE A 1 115 ? 3.185 -5.553 5.667 1.00 96.31 115 PHE A C 1
ATOM 895 O O . PHE A 1 115 ? 2.804 -6.177 4.675 1.00 96.31 115 PHE A O 1
ATOM 902 N N . ASP A 1 116 ? 4.059 -6.061 6.539 1.00 95.62 116 ASP A N 1
ATOM 903 C CA . ASP A 1 116 ? 4.641 -7.399 6.394 1.00 95.62 116 ASP A CA 1
ATOM 904 C C . ASP A 1 116 ? 3.565 -8.491 6.331 1.00 95.62 116 ASP A C 1
ATOM 906 O O . ASP A 1 116 ? 3.583 -9.336 5.431 1.00 95.62 116 ASP A O 1
ATOM 910 N N . ILE A 1 117 ? 2.563 -8.437 7.216 1.00 95.31 117 ILE A N 1
ATOM 911 C CA . ILE A 1 117 ? 1.431 -9.376 7.196 1.00 95.31 117 ILE A CA 1
ATOM 912 C C . ILE A 1 117 ? 0.655 -9.254 5.877 1.00 95.31 117 ILE A C 1
ATOM 914 O O . ILE A 1 117 ? 0.452 -10.254 5.184 1.00 95.31 117 ILE A O 1
ATOM 918 N N . ILE A 1 118 ? 0.257 -8.037 5.489 1.00 96.19 118 ILE A N 1
ATOM 919 C CA . ILE A 1 118 ? -0.518 -7.780 4.259 1.00 96.19 118 ILE A CA 1
ATOM 920 C C . ILE A 1 118 ? 0.253 -8.224 3.008 1.00 96.19 118 ILE A C 1
ATOM 922 O O . ILE A 1 118 ? -0.337 -8.705 2.030 1.00 96.19 118 ILE A O 1
ATOM 926 N N . ARG A 1 119 ? 1.581 -8.093 3.016 1.00 96.88 119 ARG A N 1
ATOM 927 C CA . ARG A 1 119 ? 2.451 -8.536 1.928 1.00 96.88 119 ARG A CA 1
ATOM 928 C C . ARG A 1 119 ? 2.384 -10.050 1.743 1.00 96.88 119 ARG A C 1
ATOM 930 O O . ARG A 1 119 ? 2.278 -10.489 0.598 1.00 96.88 119 ARG A O 1
ATOM 937 N N . MET A 1 120 ? 2.369 -10.821 2.831 1.00 96.12 120 MET A N 1
ATOM 938 C CA . MET A 1 120 ? 2.262 -12.287 2.796 1.00 96.12 120 MET A CA 1
ATOM 939 C C . MET A 1 120 ? 0.868 -12.799 2.402 1.00 96.12 120 MET A C 1
ATOM 941 O O . MET A 1 120 ? 0.745 -13.939 1.956 1.00 96.12 120 MET A O 1
ATOM 945 N N . MET A 1 121 ? -0.187 -11.991 2.553 1.00 96.88 121 MET A N 1
ATOM 946 C CA . MET A 1 121 ? -1.554 -12.429 2.257 1.00 96.88 121 MET A CA 1
ATOM 947 C C . MET A 1 121 ? -1.766 -12.744 0.762 1.00 96.88 121 MET A C 1
ATOM 949 O O . MET A 1 121 ? -1.420 -11.912 -0.097 1.00 96.88 121 MET A O 1
ATOM 953 N N . PRO A 1 122 ? -2.428 -13.873 0.431 1.00 96.94 122 PRO A N 1
ATOM 954 C CA . PRO A 1 122 ? -2.888 -14.152 -0.923 1.00 96.94 122 PRO A CA 1
ATOM 955 C C . PRO A 1 122 ? -4.083 -13.244 -1.262 1.00 96.94 122 PRO A C 1
ATOM 957 O O . PRO A 1 122 ? -5.218 -13.516 -0.888 1.00 96.94 122 PRO A O 1
ATOM 960 N N . LYS A 1 123 ? -3.826 -12.145 -1.980 1.00 96.75 123 LYS A N 1
ATOM 961 C CA . LYS A 1 123 ? -4.816 -11.090 -2.290 1.00 96.75 123 LYS A CA 1
ATOM 962 C C . LYS A 1 123 ? -5.815 -11.446 -3.407 1.00 96.75 123 LYS A C 1
ATOM 964 O O . LYS A 1 123 ? -6.651 -10.622 -3.760 1.00 96.75 123 LYS A O 1
ATOM 969 N N . GLY A 1 124 ? -5.743 -12.656 -3.964 1.00 96.75 124 GLY A N 1
ATOM 970 C CA . GLY A 1 124 ? -6.581 -13.074 -5.088 1.00 96.75 124 GLY A CA 1
ATOM 971 C C . GLY A 1 124 ? -6.120 -12.464 -6.415 1.00 96.75 124 GLY A C 1
ATOM 972 O O . GLY A 1 124 ? -4.943 -12.559 -6.759 1.00 96.75 124 GLY A O 1
ATOM 973 N N . GLY A 1 125 ? -7.049 -11.877 -7.174 1.00 95.06 125 GLY A N 1
ATOM 974 C CA . GLY A 1 125 ? -6.785 -11.265 -8.481 1.00 95.06 125 GLY A CA 1
ATOM 975 C C . GLY A 1 125 ? -6.707 -9.739 -8.427 1.00 95.06 125 GLY A C 1
ATOM 976 O O . GLY A 1 125 ? -7.350 -9.106 -7.592 1.00 95.06 125 GLY A O 1
ATOM 977 N N . ILE A 1 126 ? -5.956 -9.141 -9.355 1.00 93.88 126 ILE A N 1
ATOM 978 C CA . ILE A 1 126 ? -5.910 -7.686 -9.526 1.00 93.88 126 ILE A CA 1
ATOM 979 C C . ILE A 1 126 ? -6.857 -7.308 -10.668 1.00 93.88 126 ILE A C 1
ATOM 981 O O . ILE A 1 126 ? -6.593 -7.624 -11.824 1.00 93.88 126 ILE A O 1
ATOM 985 N N . LEU A 1 127 ? -7.982 -6.671 -10.332 1.00 95.50 127 LEU A N 1
ATOM 986 C CA . LEU A 1 127 ? -9.089 -6.432 -11.273 1.00 95.50 127 LEU A CA 1
ATOM 987 C C . LEU A 1 127 ? -9.098 -5.028 -11.894 1.00 95.50 127 LEU A C 1
ATOM 989 O O . LEU A 1 127 ? -9.918 -4.749 -12.764 1.00 95.50 127 LEU A O 1
ATOM 993 N N . HIS A 1 128 ? -8.206 -4.142 -11.454 1.00 95.44 128 HIS A N 1
ATOM 994 C CA . HIS A 1 128 ? -8.103 -2.779 -11.964 1.00 95.44 128 HIS A CA 1
ATOM 995 C C . HIS A 1 128 ? -6.630 -2.400 -12.127 1.00 95.44 128 HIS A C 1
ATOM 997 O O . HIS A 1 128 ? -5.950 -2.104 -11.146 1.00 95.44 128 HIS A O 1
ATOM 1003 N N . LEU A 1 129 ? -6.135 -2.456 -13.364 1.00 93.06 129 LEU A N 1
ATOM 1004 C CA . LEU A 1 129 ? -4.766 -2.118 -13.747 1.00 93.06 129 LEU A CA 1
ATOM 1005 C C . LEU A 1 129 ? -4.760 -1.469 -15.130 1.00 93.06 129 LEU A C 1
ATOM 1007 O O . LEU A 1 129 ? -5.592 -1.786 -15.977 1.00 93.06 129 LEU A O 1
ATOM 1011 N N . HIS A 1 130 ? -3.763 -0.622 -15.359 1.00 94.06 130 HIS A N 1
ATOM 1012 C CA . HIS A 1 130 ? -3.392 -0.145 -16.686 1.00 94.06 130 HIS A CA 1
ATOM 1013 C C . HIS A 1 130 ? -2.121 -0.875 -17.127 1.00 94.06 130 HIS A C 1
ATOM 1015 O O . HIS A 1 130 ? -1.184 -1.011 -16.340 1.00 94.06 130 HIS A O 1
ATOM 1021 N N . ASP A 1 131 ? -2.096 -1.350 -18.370 1.00 87.12 131 ASP A N 1
ATOM 1022 C CA . ASP A 1 131 ? -1.036 -2.184 -18.955 1.00 87.12 131 ASP A CA 1
ATOM 1023 C C . ASP A 1 131 ? 0.381 -1.612 -18.780 1.00 87.12 131 ASP A C 1
ATOM 1025 O O . ASP A 1 131 ? 1.301 -2.328 -18.387 1.00 87.12 131 ASP A O 1
ATOM 1029 N N . ALA A 1 132 ? 0.550 -0.309 -18.987 1.00 83.19 132 ALA A N 1
ATOM 1030 C CA . ALA A 1 132 ? 1.837 0.372 -18.895 1.00 83.19 132 ALA A CA 1
ATOM 1031 C C . ALA A 1 132 ? 2.325 0.625 -17.453 1.00 83.19 132 ALA A C 1
ATOM 1033 O O . ALA A 1 132 ? 3.449 1.089 -17.271 1.00 83.19 132 ALA A O 1
ATOM 1034 N N . SER A 1 133 ? 1.517 0.349 -16.421 1.00 81.56 133 SER A N 1
ATOM 1035 C CA . SER A 1 133 ? 1.806 0.733 -15.025 1.00 81.56 133 SER A CA 1
ATOM 1036 C C . SER A 1 133 ? 2.046 -0.446 -14.079 1.00 81.56 133 SER A C 1
ATOM 1038 O O . SER A 1 133 ? 2.174 -0.251 -12.873 1.00 81.56 133 SER A O 1
ATOM 1040 N N . ILE A 1 134 ? 2.109 -1.672 -14.602 1.00 88.44 134 ILE A N 1
ATOM 1041 C CA . ILE A 1 134 ? 2.255 -2.888 -13.782 1.00 88.44 134 ILE A CA 1
ATOM 1042 C C . ILE A 1 134 ? 3.714 -3.246 -13.473 1.00 88.44 134 ILE A C 1
ATOM 1044 O O . ILE A 1 134 ? 3.976 -4.057 -12.588 1.00 88.44 134 ILE A O 1
ATOM 1048 N N . VAL A 1 135 ? 4.666 -2.667 -14.210 1.00 87.44 135 VAL A N 1
ATOM 1049 C CA . VAL A 1 135 ? 6.096 -2.975 -14.094 1.00 87.44 135 VAL A CA 1
ATOM 1050 C C . VAL A 1 135 ? 6.815 -1.854 -13.336 1.00 87.44 135 VAL A C 1
ATOM 1052 O O . VAL A 1 135 ? 6.586 -0.682 -13.640 1.00 87.44 135 VAL A O 1
ATOM 1055 N N . PRO A 1 136 ? 7.715 -2.171 -12.383 1.00 85.81 136 PRO A N 1
ATOM 1056 C CA . PRO A 1 136 ? 8.516 -1.156 -11.710 1.00 85.81 136 PRO A CA 1
ATOM 1057 C C . PRO A 1 136 ? 9.324 -0.321 -12.707 1.00 85.81 136 PRO A C 1
ATOM 1059 O O . PRO A 1 136 ? 10.070 -0.863 -13.525 1.00 85.81 136 PRO A O 1
ATOM 1062 N N . LEU A 1 137 ? 9.234 1.005 -12.593 1.00 83.31 137 LEU A N 1
ATOM 1063 C CA . LEU A 1 137 ? 9.962 1.926 -13.472 1.00 83.31 137 LEU A CA 1
ATOM 1064 C C . LEU A 1 137 ? 11.486 1.725 -13.396 1.00 83.31 137 LEU A C 1
ATOM 1066 O O . LEU A 1 137 ? 12.171 1.835 -14.408 1.00 83.31 137 LEU A O 1
ATOM 1070 N N . ASP A 1 138 ? 12.009 1.358 -12.223 1.00 82.62 138 ASP A N 1
ATOM 1071 C CA . ASP A 1 138 ? 13.427 1.027 -12.038 1.00 82.62 138 ASP A CA 1
ATOM 1072 C C . ASP A 1 138 ? 13.879 -0.118 -12.959 1.00 82.62 138 ASP A C 1
ATOM 1074 O O . ASP A 1 138 ? 14.936 -0.036 -13.580 1.00 82.62 138 ASP A O 1
ATOM 1078 N N . TRP A 1 139 ? 13.042 -1.147 -13.136 1.00 87.19 139 TRP A N 1
ATOM 1079 C CA . TRP A 1 139 ? 13.330 -2.244 -14.060 1.00 87.19 139 TRP A CA 1
ATOM 1080 C C . TRP A 1 139 ? 13.279 -1.785 -15.519 1.00 87.19 139 TRP A C 1
ATOM 1082 O O . TRP A 1 139 ? 14.144 -2.161 -16.307 1.00 87.19 139 TRP A O 1
ATOM 1092 N N . VAL A 1 140 ? 12.306 -0.941 -15.880 1.00 86.38 140 VAL A N 1
ATOM 1093 C CA . VAL A 1 140 ? 12.206 -0.360 -17.230 1.00 86.38 140 VAL A CA 1
ATOM 1094 C C . VAL A 1 140 ? 13.484 0.410 -17.567 1.00 86.38 140 VAL A C 1
ATOM 1096 O O . VAL A 1 140 ? 14.075 0.191 -18.623 1.00 86.38 140 VAL A O 1
ATOM 1099 N N . ILE A 1 141 ? 13.961 1.254 -16.650 1.00 83.44 141 ILE A N 1
ATOM 1100 C CA . ILE A 1 141 ? 15.192 2.028 -16.835 1.00 83.44 141 ILE A CA 1
ATOM 1101 C C . ILE A 1 141 ? 16.404 1.094 -16.878 1.00 83.44 141 ILE A C 1
ATOM 1103 O O . ILE A 1 141 ? 17.104 1.069 -17.882 1.00 83.44 141 ILE A O 1
ATOM 1107 N N . LYS A 1 142 ? 16.632 0.263 -15.862 1.00 83.38 142 LYS A N 1
ATOM 1108 C CA . LYS A 1 142 ? 17.843 -0.575 -15.775 1.00 83.38 142 LYS A CA 1
ATOM 1109 C C . LYS A 1 142 ? 17.905 -1.705 -16.804 1.00 83.38 142 LYS A C 1
ATOM 1111 O O . LYS A 1 142 ? 18.988 -2.211 -17.071 1.00 83.38 142 LYS A O 1
ATOM 1116 N N . THR A 1 143 ? 16.769 -2.098 -17.381 1.00 88.50 143 THR A N 1
ATOM 1117 C CA . THR A 1 143 ? 16.685 -3.252 -18.290 1.00 88.50 143 THR A CA 1
ATOM 1118 C C . THR A 1 143 ? 16.247 -2.846 -19.689 1.00 88.50 143 THR A C 1
ATOM 1120 O O . THR A 1 143 ? 17.032 -2.961 -20.628 1.00 88.50 143 THR A O 1
ATOM 1123 N N . LEU A 1 144 ? 15.014 -2.352 -19.860 1.00 88.50 144 LEU A N 1
ATOM 1124 C CA . LEU A 1 144 ? 14.467 -2.099 -21.200 1.00 88.50 144 LEU A CA 1
ATOM 1125 C C . LEU A 1 144 ? 15.267 -1.046 -21.949 1.00 88.50 144 LEU A C 1
ATOM 1127 O O . LEU A 1 144 ? 15.506 -1.194 -23.145 1.00 88.50 144 LEU A O 1
ATOM 1131 N N . THR A 1 145 ? 15.721 -0.005 -21.252 1.00 88.12 145 THR A N 1
ATOM 1132 C CA . THR A 1 145 ? 16.484 1.043 -21.926 1.00 88.12 145 THR A CA 1
ATOM 1133 C C . THR A 1 145 ? 17.911 0.626 -22.299 1.00 88.12 145 THR A C 1
ATOM 1135 O O . THR A 1 145 ? 18.578 1.359 -23.024 1.00 88.12 145 THR A O 1
ATOM 1138 N N . TYR A 1 146 ? 18.391 -0.527 -21.824 1.00 89.38 146 TYR A N 1
ATOM 1139 C CA . TYR A 1 146 ? 19.703 -1.107 -22.144 1.00 89.38 146 TYR A CA 1
ATOM 1140 C C . TYR A 1 146 ? 19.660 -2.143 -23.269 1.00 89.38 146 TYR A C 1
ATOM 1142 O O . TYR A 1 146 ? 20.705 -2.637 -23.690 1.00 89.38 146 TYR A O 1
ATOM 1150 N N . LEU A 1 147 ? 18.470 -2.466 -23.777 1.00 92.12 147 LEU A N 1
ATOM 1151 C CA . LEU A 1 147 ? 18.334 -3.339 -24.933 1.00 92.12 147 LEU A CA 1
ATOM 1152 C C . LEU A 1 147 ? 18.909 -2.669 -26.198 1.00 92.12 147 LEU A C 1
ATOM 1154 O O . LEU A 1 147 ? 18.834 -1.441 -26.340 1.00 92.12 147 LEU A O 1
ATOM 1158 N N . PRO A 1 148 ? 19.483 -3.459 -27.126 1.00 92.31 148 PRO A N 1
ATOM 1159 C CA . PRO A 1 148 ? 20.042 -2.929 -28.363 1.00 92.31 148 PRO A CA 1
ATOM 1160 C C . PRO A 1 148 ? 18.959 -2.274 -29.226 1.00 92.31 148 PRO A C 1
ATOM 1162 O O . PRO A 1 148 ? 17.765 -2.524 -29.062 1.00 92.31 148 PRO A O 1
ATOM 1165 N N . ASN A 1 149 ? 19.392 -1.448 -30.181 1.00 92.44 149 ASN A N 1
ATOM 1166 C CA . ASN A 1 149 ? 18.525 -0.843 -31.200 1.00 92.44 149 ASN A CA 1
ATOM 1167 C C . ASN A 1 149 ? 17.428 0.089 -30.649 1.00 92.44 149 ASN A C 1
ATOM 1169 O O . ASN A 1 149 ? 16.486 0.447 -31.363 1.00 92.44 149 ASN A O 1
ATOM 1173 N N . LEU A 1 150 ? 17.559 0.532 -29.395 1.00 92.75 150 LEU A N 1
ATOM 1174 C CA . LEU A 1 150 ? 16.695 1.545 -28.807 1.00 92.75 150 LEU A CA 1
ATOM 1175 C C . LEU A 1 150 ? 17.157 2.953 -29.183 1.00 92.75 150 LEU A C 1
ATOM 1177 O O . LEU A 1 150 ? 18.304 3.343 -28.954 1.00 92.75 150 LEU A O 1
ATOM 1181 N N . HIS A 1 151 ? 16.221 3.740 -29.694 1.00 90.19 151 HIS A N 1
ATOM 1182 C CA . HIS A 1 151 ? 16.420 5.133 -30.052 1.00 90.19 151 HIS A CA 1
ATOM 1183 C C . HIS A 1 151 ? 15.495 6.023 -29.227 1.00 90.19 151 HIS A C 1
ATOM 1185 O O . HIS A 1 151 ? 14.392 5.616 -28.852 1.00 90.19 151 HIS A O 1
ATOM 1191 N N . THR A 1 152 ? 15.934 7.249 -28.959 1.00 87.69 152 THR A N 1
ATOM 1192 C CA . THR A 1 152 ? 15.151 8.260 -28.255 1.00 87.69 152 THR A CA 1
ATOM 1193 C C . THR A 1 152 ? 15.136 9.581 -29.016 1.00 87.69 152 THR A C 1
ATOM 1195 O O . THR A 1 152 ? 16.097 9.914 -29.709 1.00 87.69 152 THR A O 1
ATOM 1198 N N . LYS A 1 153 ? 14.024 10.307 -28.905 1.00 85.19 153 LYS A N 1
ATOM 1199 C CA . LYS A 1 153 ? 13.799 11.615 -29.527 1.00 85.19 153 LYS A CA 1
ATOM 1200 C C . LYS A 1 153 ? 12.987 12.501 -28.586 1.00 85.19 153 LYS A C 1
ATOM 1202 O O . LYS A 1 153 ? 12.084 12.025 -27.897 1.00 85.19 153 LYS A O 1
ATOM 1207 N N . GLU A 1 154 ? 13.287 13.794 -28.553 1.00 76.12 154 GLU A N 1
ATOM 1208 C CA . GLU A 1 154 ? 12.479 14.765 -27.809 1.00 76.12 154 GLU A CA 1
ATOM 1209 C C . GLU A 1 154 ? 11.162 15.040 -28.533 1.00 76.12 154 GLU A C 1
ATOM 1211 O O . GLU A 1 154 ? 11.134 15.269 -29.744 1.00 76.12 154 GLU A O 1
ATOM 1216 N N . ARG A 1 155 ? 10.053 15.016 -27.791 1.00 70.56 155 ARG A N 1
ATOM 1217 C CA . ARG A 1 155 ? 8.752 15.387 -28.336 1.00 70.56 155 ARG A CA 1
ATOM 1218 C C . ARG A 1 155 ? 8.577 16.891 -28.169 1.00 70.56 155 ARG A C 1
ATOM 1220 O O . ARG A 1 155 ? 8.396 17.355 -27.053 1.00 70.56 155 ARG A O 1
ATOM 1227 N N . GLU A 1 156 ? 8.642 17.638 -29.270 1.00 66.12 156 GLU A N 1
ATOM 1228 C CA . GLU A 1 156 ? 8.260 19.064 -29.311 1.00 66.12 156 GLU A CA 1
ATOM 1229 C C . GLU A 1 156 ? 8.934 19.929 -28.218 1.00 66.12 156 GLU A C 1
ATOM 1231 O O . GLU A 1 156 ? 8.336 20.856 -27.683 1.00 66.12 156 GLU A O 1
ATOM 1236 N N . GLY A 1 157 ? 10.191 19.620 -27.868 1.00 58.16 157 GLY A N 1
ATOM 1237 C CA . GLY A 1 157 ? 10.976 20.376 -26.884 1.00 58.16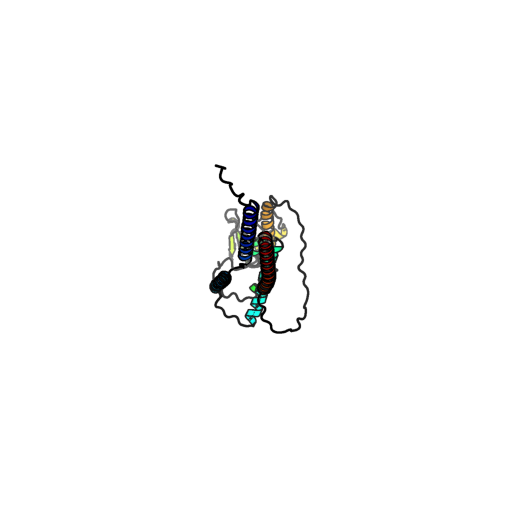 157 GLY A CA 1
ATOM 1238 C C . GLY A 1 157 ? 10.593 20.166 -25.412 1.00 58.16 157 GLY A C 1
ATOM 1239 O O . GLY A 1 157 ? 11.101 20.894 -24.561 1.00 58.16 157 GLY A O 1
ATOM 1240 N N . VAL A 1 158 ? 9.729 19.193 -25.082 1.00 55.62 158 VAL A N 1
ATOM 1241 C CA . VAL A 1 158 ? 9.297 18.917 -23.698 1.00 55.62 158 VAL A CA 1
ATOM 1242 C C . VAL A 1 158 ? 9.403 17.421 -23.357 1.00 55.62 158 VAL A C 1
ATOM 1244 O O . VAL A 1 158 ? 9.300 16.536 -24.207 1.00 55.62 158 VAL A O 1
ATOM 1247 N N . ILE A 1 159 ? 9.624 17.133 -22.071 1.00 57.72 159 ILE A N 1
ATOM 1248 C CA . ILE A 1 159 ? 9.476 15.804 -21.457 1.00 57.72 159 ILE A CA 1
ATOM 1249 C C . ILE A 1 159 ? 7.983 15.410 -21.508 1.00 57.72 159 ILE A C 1
ATOM 1251 O O . ILE A 1 159 ? 7.145 16.228 -21.129 1.00 57.72 159 ILE A O 1
ATOM 1255 N N . PRO A 1 160 ? 7.611 14.181 -21.919 1.00 58.62 160 PRO A N 1
ATOM 1256 C CA . PRO A 1 160 ? 8.455 12.990 -22.051 1.00 58.62 160 PRO A CA 1
ATOM 1257 C C . PRO A 1 160 ? 9.074 12.766 -23.442 1.00 58.62 160 PRO A C 1
ATOM 1259 O O . PRO A 1 160 ? 8.467 13.025 -24.480 1.00 58.62 160 PRO A O 1
ATOM 1262 N N . ARG A 1 161 ? 10.286 12.188 -23.443 1.00 73.81 161 ARG A N 1
ATOM 1263 C CA . ARG A 1 161 ? 10.961 11.679 -24.647 1.00 73.81 161 ARG A CA 1
ATOM 1264 C C . ARG A 1 161 ? 10.204 10.491 -25.240 1.00 73.81 161 ARG A C 1
ATOM 1266 O O . ARG A 1 161 ? 9.656 9.661 -24.518 1.00 73.81 161 ARG A O 1
ATOM 1273 N N . GLN A 1 162 ? 10.224 10.388 -26.562 1.00 85.31 162 GLN A N 1
ATOM 1274 C CA . GLN A 1 162 ? 9.770 9.205 -27.282 1.00 85.31 162 GLN A CA 1
ATOM 1275 C C . GLN A 1 162 ? 10.887 8.163 -27.316 1.00 85.31 162 GLN A C 1
ATOM 1277 O O . GLN A 1 162 ? 12.064 8.508 -27.432 1.00 85.31 162 GLN A O 1
ATOM 1282 N N . PHE A 1 163 ? 10.505 6.892 -27.240 1.00 88.56 163 PHE A N 1
ATOM 1283 C CA . PHE A 1 163 ? 11.401 5.750 -27.368 1.00 88.56 163 PHE A CA 1
ATOM 1284 C C . PHE A 1 163 ? 10.904 4.839 -28.485 1.00 88.56 163 PHE A C 1
ATOM 1286 O O . PHE A 1 163 ? 9.701 4.605 -28.609 1.00 88.56 163 PHE A O 1
ATOM 1293 N N . LYS A 1 164 ? 11.826 4.335 -29.306 1.00 92.06 164 LYS A N 1
ATOM 1294 C CA . LYS A 1 164 ? 11.509 3.449 -30.427 1.00 92.06 164 LYS A CA 1
ATOM 1295 C C . LYS A 1 164 ? 12.607 2.409 -30.621 1.00 92.06 164 LYS A C 1
ATOM 1297 O O . LYS A 1 164 ? 13.773 2.763 -30.781 1.00 92.06 164 LYS A O 1
ATOM 1302 N N . PHE A 1 165 ? 12.220 1.138 -30.647 1.00 93.94 165 PHE A N 1
ATOM 1303 C CA . PHE A 1 165 ? 13.087 0.053 -31.102 1.00 93.94 165 PHE A CA 1
ATOM 1304 C C . PHE A 1 165 ? 13.078 -0.008 -32.631 1.00 93.94 165 PHE A C 1
ATOM 1306 O O . PHE A 1 165 ? 12.014 0.084 -33.247 1.00 93.94 165 PHE A O 1
ATOM 1313 N N . SER A 1 166 ? 14.256 -0.111 -33.243 1.00 93.38 166 SER A N 1
ATOM 1314 C CA . SER A 1 166 ? 14.402 -0.161 -34.698 1.00 93.38 166 SER A CA 1
ATOM 1315 C C . SER A 1 166 ? 15.736 -0.783 -35.091 1.00 93.38 166 SER A C 1
ATOM 1317 O O . SER A 1 166 ? 16.782 -0.215 -34.788 1.00 93.38 166 SER A O 1
ATOM 1319 N N . ASP A 1 167 ? 15.699 -1.907 -35.806 1.00 89.69 167 ASP A N 1
ATOM 1320 C CA . ASP A 1 167 ? 16.906 -2.549 -36.349 1.00 89.69 167 ASP A CA 1
ATOM 1321 C C . ASP A 1 167 ? 17.525 -1.737 -37.494 1.00 89.69 167 ASP A C 1
ATOM 1323 O O . ASP A 1 167 ? 18.726 -1.807 -37.748 1.00 89.69 167 ASP A O 1
ATOM 1327 N N . THR A 1 168 ? 16.712 -0.927 -38.176 1.00 88.75 168 THR A N 1
ATOM 1328 C CA . THR A 1 168 ? 17.198 0.055 -39.143 1.00 88.75 168 THR A CA 1
ATOM 1329 C C . THR A 1 168 ? 17.611 1.338 -38.419 1.00 88.75 168 THR A C 1
ATOM 1331 O O . THR A 1 168 ? 16.804 1.851 -37.632 1.00 88.75 168 THR A O 1
ATOM 1334 N N . PRO A 1 169 ? 18.806 1.897 -38.692 1.00 79.06 169 PRO A N 1
ATOM 1335 C CA . PRO A 1 169 ? 19.227 3.167 -38.111 1.00 79.06 169 PRO A CA 1
ATOM 1336 C C . PRO A 1 169 ? 18.196 4.262 -38.387 1.00 79.06 169 PRO A C 1
ATOM 1338 O O . PRO A 1 169 ? 17.796 4.473 -39.533 1.00 79.06 169 PRO A O 1
ATOM 1341 N N . LEU A 1 170 ? 17.744 4.939 -37.333 1.00 88.12 170 LEU A N 1
ATOM 1342 C CA . LEU A 1 170 ? 16.879 6.109 -37.468 1.00 88.12 170 LEU A CA 1
ATOM 1343 C C . LEU A 1 170 ? 17.733 7.355 -37.715 1.00 88.12 170 LEU A C 1
ATOM 1345 O O . LEU A 1 170 ? 18.851 7.455 -37.209 1.00 88.12 170 LEU A O 1
ATOM 1349 N N . SER A 1 171 ? 17.212 8.295 -38.505 1.00 85.69 171 SER A N 1
ATOM 1350 C CA . SER A 1 171 ? 17.973 9.476 -38.910 1.00 85.69 171 SER A CA 1
ATOM 1351 C C . SER A 1 171 ? 18.204 10.433 -37.740 1.00 85.69 171 SER A C 1
ATOM 1353 O O . SER A 1 171 ? 17.261 10.866 -37.071 1.00 85.69 171 SER A O 1
ATOM 1355 N N . ILE A 1 172 ? 19.466 10.822 -37.549 1.00 82.06 172 ILE A N 1
ATOM 1356 C CA . ILE A 1 172 ? 19.863 11.869 -36.599 1.00 82.06 172 ILE A CA 1
ATOM 1357 C C . ILE A 1 172 ? 19.278 13.225 -37.018 1.00 82.06 172 ILE A C 1
ATOM 1359 O O . ILE A 1 172 ? 18.912 14.020 -36.158 1.00 82.06 172 ILE A O 1
ATOM 1363 N N . GLU A 1 173 ? 19.110 13.475 -38.322 1.00 83.00 173 GLU A N 1
ATOM 1364 C CA . GLU A 1 173 ? 18.501 14.712 -38.840 1.00 83.00 173 GLU A CA 1
ATOM 1365 C C . GLU A 1 173 ? 17.029 14.847 -38.428 1.00 83.00 173 GLU A C 1
ATOM 1367 O O . GLU A 1 173 ? 16.521 15.949 -38.239 1.00 83.00 173 GLU A O 1
ATOM 1372 N N . GLU A 1 174 ? 16.350 13.718 -38.213 1.00 84.69 174 GLU A N 1
ATOM 1373 C CA . GLU A 1 174 ? 14.997 13.684 -37.661 1.00 84.69 174 GLU A CA 1
ATOM 1374 C C . GLU A 1 174 ? 14.979 13.795 -36.127 1.00 84.69 174 GLU A C 1
ATOM 1376 O O . GLU A 1 174 ? 13.904 13.744 -35.526 1.00 84.69 174 GLU A O 1
ATOM 1381 N N . GLY A 1 175 ? 16.136 13.937 -35.477 1.00 84.38 175 GLY A N 1
ATOM 1382 C CA . GLY A 1 175 ? 16.286 14.055 -34.026 1.00 84.38 175 GLY A CA 1
ATOM 1383 C C . GLY A 1 175 ? 16.259 12.724 -33.272 1.00 84.38 175 GLY A C 1
ATOM 1384 O O . GLY A 1 175 ? 16.028 12.722 -32.062 1.00 84.38 175 GLY A O 1
ATOM 1385 N N . TRP A 1 176 ? 16.442 11.590 -33.960 1.00 88.62 176 TRP A N 1
ATOM 1386 C CA . TRP A 1 176 ? 16.582 10.287 -33.310 1.00 88.62 176 TRP A CA 1
ATOM 1387 C C . TRP A 1 176 ? 18.034 10.017 -32.941 1.00 88.62 176 TRP A C 1
ATOM 1389 O O . TRP A 1 176 ? 18.930 10.088 -33.776 1.00 88.62 176 TRP A O 1
ATOM 1399 N N . HIS A 1 177 ? 18.253 9.619 -31.695 1.00 86.69 177 HIS A N 1
ATOM 1400 C CA . HIS A 1 177 ? 19.574 9.277 -31.189 1.00 86.69 177 HIS A CA 1
ATOM 1401 C C . HIS A 1 177 ? 19.554 7.884 -30.566 1.00 86.69 177 HIS A C 1
ATOM 1403 O O . HIS A 1 177 ? 18.610 7.519 -29.862 1.00 86.69 177 HIS A O 1
ATOM 1409 N N . ASN A 1 178 ? 20.598 7.094 -30.812 1.00 89.06 178 ASN A N 1
ATOM 1410 C CA . ASN A 1 178 ? 20.726 5.765 -30.229 1.00 89.06 178 ASN 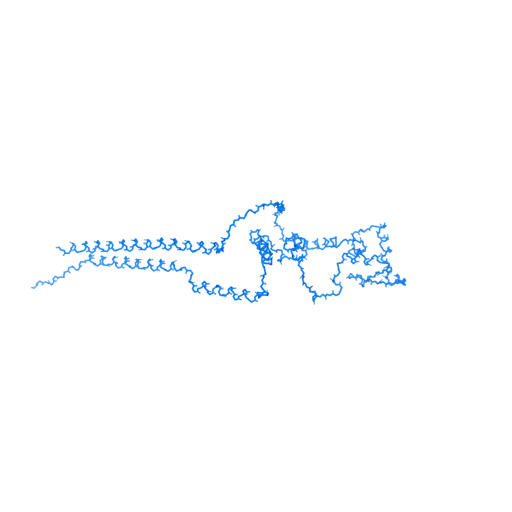A CA 1
ATOM 1411 C C . ASN A 1 178 ? 21.067 5.860 -28.733 1.00 89.06 178 ASN A C 1
ATOM 1413 O O . ASN A 1 178 ? 22.047 6.499 -28.353 1.00 89.06 178 ASN A O 1
ATOM 1417 N N . VAL A 1 179 ? 20.282 5.196 -27.881 1.00 87.44 179 VAL A N 1
ATOM 1418 C CA . VAL A 1 179 ? 20.408 5.314 -26.418 1.00 87.44 179 VAL A CA 1
ATOM 1419 C C . VAL A 1 179 ? 21.757 4.796 -25.907 1.00 87.44 179 VAL A C 1
ATOM 1421 O O . VAL A 1 179 ? 22.309 5.371 -24.973 1.00 87.44 179 VAL A O 1
ATOM 1424 N N . SER A 1 180 ? 22.317 3.749 -26.521 1.00 87.69 180 SER A N 1
ATOM 1425 C CA . SER A 1 180 ? 23.621 3.208 -26.111 1.00 87.69 180 SER A CA 1
ATOM 1426 C C . SER A 1 180 ? 24.778 4.163 -26.429 1.00 87.69 180 SER A C 1
ATOM 1428 O O . SER A 1 180 ? 25.661 4.347 -25.596 1.00 87.69 180 SER A O 1
ATOM 1430 N N . GLN A 1 181 ? 24.724 4.839 -27.581 1.00 84.69 181 GLN A N 1
ATOM 1431 C CA . GLN A 1 181 ? 25.707 5.855 -27.971 1.00 84.69 181 GLN A CA 1
ATOM 1432 C C . GLN A 1 181 ? 25.612 7.088 -27.069 1.00 84.69 181 GLN A C 1
ATOM 1434 O O . GLN A 1 181 ? 26.613 7.499 -26.496 1.00 84.69 181 GLN A O 1
ATOM 1439 N N . LEU A 1 182 ? 24.392 7.590 -26.837 1.00 82.25 182 LEU A N 1
ATOM 1440 C CA . LEU A 1 182 ? 24.131 8.674 -25.881 1.00 82.25 182 LEU A CA 1
ATOM 1441 C C . LEU A 1 182 ? 24.737 8.392 -24.500 1.00 82.25 182 LEU A C 1
ATOM 1443 O O . LEU A 1 182 ? 25.280 9.297 -23.876 1.00 82.25 182 LEU A O 1
ATOM 1447 N N . ARG A 1 183 ? 24.635 7.155 -24.001 1.00 81.12 183 ARG A N 1
ATOM 1448 C CA . ARG A 1 183 ? 25.245 6.774 -22.719 1.00 81.12 183 ARG A CA 1
ATOM 1449 C C . ARG A 1 183 ? 26.763 6.794 -22.760 1.00 81.12 183 ARG A C 1
ATOM 1451 O O . ARG A 1 183 ? 27.354 7.362 -21.852 1.00 81.12 183 ARG A O 1
ATOM 1458 N N . ALA A 1 184 ? 27.373 6.211 -23.791 1.00 83.06 184 ALA A N 1
ATOM 1459 C CA . ALA A 1 184 ? 28.826 6.213 -23.944 1.00 83.06 184 ALA A CA 1
ATOM 1460 C C . ALA A 1 184 ? 29.383 7.648 -24.001 1.00 83.06 184 ALA A C 1
ATOM 1462 O O . ALA A 1 184 ? 30.385 7.958 -23.359 1.00 83.06 184 ALA A O 1
ATOM 1463 N N . ASP A 1 185 ? 28.686 8.548 -24.695 1.00 76.75 185 ASP A N 1
ATOM 1464 C CA . ASP A 1 185 ? 29.047 9.965 -24.755 1.00 76.75 185 ASP A CA 1
ATOM 1465 C C . ASP A 1 185 ? 28.919 10.637 -23.374 1.00 76.75 185 ASP A C 1
ATOM 1467 O O . ASP A 1 185 ? 29.802 11.386 -22.951 1.00 76.75 185 ASP A O 1
ATOM 1471 N N . LEU A 1 186 ? 27.853 10.334 -22.624 1.00 72.06 186 LEU A N 1
ATOM 1472 C CA . LEU A 1 186 ? 27.638 10.855 -21.269 1.00 72.06 186 LEU A CA 1
ATOM 1473 C C . LEU A 1 186 ? 28.637 10.309 -20.239 1.00 72.06 186 LEU A C 1
ATOM 1475 O O . LEU A 1 186 ? 29.005 11.037 -19.320 1.00 72.06 186 LEU A O 1
ATOM 1479 N N . GLU A 1 187 ? 29.100 9.067 -20.375 1.00 68.81 187 GLU A N 1
ATOM 1480 C CA . GLU A 1 187 ? 30.153 8.497 -19.522 1.00 68.81 187 GLU A CA 1
ATOM 1481 C C . GLU A 1 187 ? 31.489 9.231 -19.712 1.00 68.81 187 GLU A C 1
ATOM 1483 O O . GLU A 1 187 ? 32.205 9.468 -18.739 1.00 68.81 187 GLU A O 1
ATOM 1488 N N . ASN A 1 188 ? 31.784 9.680 -20.936 1.00 66.19 188 ASN A N 1
ATOM 1489 C CA . ASN A 1 188 ? 32.999 10.435 -21.255 1.00 66.19 188 ASN A CA 1
ATOM 1490 C C . ASN A 1 188 ? 32.951 11.905 -20.796 1.00 66.19 188 ASN A C 1
ATOM 1492 O O . ASN A 1 188 ? 33.996 12.495 -20.517 1.00 66.19 188 ASN A O 1
ATOM 1496 N N . HIS A 1 189 ? 31.758 12.505 -20.715 1.00 63.53 189 HIS A N 1
ATOM 1497 C CA . HIS A 1 189 ? 31.570 13.924 -20.374 1.00 63.53 189 HIS A CA 1
ATOM 1498 C C . HIS A 1 189 ? 30.997 14.175 -18.965 1.00 63.53 189 HIS A C 1
ATOM 1500 O O . HIS A 1 189 ? 30.981 15.317 -18.501 1.00 63.53 189 HIS A O 1
ATOM 1506 N N . GLY A 1 190 ? 30.583 13.116 -18.262 1.00 57.47 190 GLY A N 1
ATOM 1507 C CA . GLY A 1 190 ? 29.964 13.151 -16.939 1.00 57.47 190 GLY A CA 1
ATOM 1508 C C . GLY A 1 190 ? 28.471 13.505 -16.973 1.00 57.47 190 GLY A C 1
ATOM 1509 O O . GLY A 1 190 ? 28.033 14.408 -17.682 1.00 57.47 190 GLY A O 1
ATOM 1510 N N . CYS A 1 191 ? 27.667 12.841 -16.134 1.00 58.84 191 CYS A N 1
ATOM 1511 C CA . CYS A 1 191 ? 26.246 13.164 -15.927 1.00 58.84 191 CYS A CA 1
ATOM 1512 C C . CYS A 1 191 ? 26.068 14.415 -15.038 1.00 58.84 191 CYS A C 1
ATOM 1514 O O . CYS A 1 191 ? 25.488 14.333 -13.949 1.00 58.84 191 CYS A O 1
ATOM 1516 N N . ASN A 1 192 ? 26.601 15.566 -15.463 1.00 50.97 192 ASN A N 1
ATOM 1517 C CA . ASN A 1 192 ? 26.539 16.802 -14.684 1.00 50.97 192 ASN A CA 1
ATOM 1518 C C . ASN A 1 192 ? 25.128 17.428 -14.738 1.00 50.97 192 ASN A C 1
ATOM 1520 O O . ASN A 1 192 ? 24.524 17.576 -15.801 1.00 50.97 192 ASN A O 1
ATOM 1524 N N . TYR A 1 193 ? 24.582 17.736 -13.562 1.00 51.12 193 TYR A N 1
ATOM 1525 C CA . TYR A 1 193 ? 23.198 18.157 -13.342 1.00 51.12 193 TYR A CA 1
ATOM 1526 C C . TYR A 1 193 ? 22.953 19.594 -13.820 1.00 51.12 193 TYR A C 1
ATOM 1528 O O . TYR A 1 193 ? 23.206 20.535 -13.077 1.00 51.12 193 TYR A O 1
ATOM 1536 N N . THR A 1 194 ? 22.363 19.782 -14.998 1.00 39.94 194 THR A N 1
ATOM 1537 C CA . THR A 1 194 ? 21.597 21.016 -15.295 1.00 39.94 194 THR A CA 1
ATOM 1538 C C . THR A 1 194 ? 20.358 20.795 -16.150 1.00 39.94 194 THR A C 1
ATOM 1540 O O . THR A 1 194 ? 19.537 21.699 -16.266 1.00 39.94 194 THR A O 1
ATOM 1543 N N . SER A 1 195 ? 20.137 19.594 -16.684 1.00 47.06 195 SER A N 1
ATOM 1544 C CA . SER A 1 195 ? 18.875 19.276 -17.335 1.00 47.06 195 SER A CA 1
ATOM 1545 C C . SER A 1 195 ? 18.333 17.952 -16.799 1.00 47.06 195 SER A C 1
ATOM 1547 O O . SER A 1 195 ? 18.897 16.872 -16.967 1.00 47.06 195 SER A O 1
ATOM 1549 N N . VAL A 1 196 ? 17.184 18.037 -16.129 1.00 45.34 196 VAL A N 1
ATOM 1550 C CA . VAL A 1 196 ? 16.348 16.892 -15.715 1.00 45.34 196 VAL A CA 1
ATOM 1551 C C . VAL A 1 196 ? 16.053 15.953 -16.915 1.00 45.34 196 VAL A C 1
ATOM 1553 O O . VAL A 1 196 ? 15.733 14.780 -16.744 1.00 45.34 196 VAL A O 1
ATOM 1556 N N . GLN A 1 197 ? 16.284 16.444 -18.141 1.00 49.06 197 GLN A N 1
ATOM 1557 C CA . GLN A 1 197 ? 16.254 15.774 -19.446 1.00 49.06 197 GLN A CA 1
ATOM 1558 C C . GLN A 1 197 ? 17.080 14.478 -19.583 1.00 49.06 197 GLN A C 1
ATOM 1560 O O . GLN A 1 197 ? 16.762 13.680 -20.467 1.00 49.06 197 GLN A O 1
ATOM 1565 N N . PHE A 1 198 ? 18.093 14.214 -18.742 1.00 53.75 198 PHE A N 1
ATOM 1566 C CA . PHE A 1 198 ? 18.981 13.041 -18.903 1.00 53.75 198 PHE A CA 1
ATOM 1567 C C . PHE A 1 198 ? 18.926 11.985 -17.787 1.00 53.75 198 PHE A C 1
ATOM 1569 O O . PHE A 1 198 ? 19.603 10.960 -17.894 1.00 53.75 198 PHE A O 1
ATOM 1576 N N . LEU A 1 199 ? 18.098 12.155 -16.749 1.00 53.41 199 LEU A N 1
ATOM 1577 C CA . LEU A 1 199 ? 18.092 11.243 -15.587 1.00 53.41 199 LEU A CA 1
ATOM 1578 C C . LEU A 1 199 ? 17.757 9.785 -15.963 1.00 53.41 199 LEU A C 1
ATOM 1580 O O . LEU A 1 199 ? 18.404 8.864 -15.472 1.00 53.41 199 LEU A O 1
ATOM 1584 N N . HIS A 1 200 ? 16.843 9.586 -16.918 1.00 56.97 200 HIS A N 1
ATOM 1585 C CA . HIS A 1 200 ? 16.455 8.266 -17.437 1.00 56.97 200 HIS A CA 1
ATOM 1586 C C . HIS A 1 200 ? 17.557 7.573 -18.263 1.00 56.97 200 HIS A C 1
ATOM 1588 O O . HIS A 1 200 ? 17.542 6.356 -18.432 1.00 56.97 200 HIS A O 1
ATOM 1594 N N . VAL A 1 201 ? 18.511 8.337 -18.807 1.00 58.59 201 VAL A N 1
ATOM 1595 C CA . VAL A 1 201 ? 19.613 7.809 -19.628 1.00 58.59 201 VAL A CA 1
ATOM 1596 C C . VAL A 1 201 ? 20.817 7.463 -18.749 1.00 58.59 201 VAL A C 1
ATOM 1598 O O . VAL A 1 201 ? 21.445 6.432 -18.972 1.00 58.59 201 VAL A O 1
ATOM 1601 N N . CYS A 1 202 ? 21.071 8.251 -17.701 1.00 60.78 202 CYS A N 1
ATOM 1602 C CA . CYS A 1 202 ? 22.198 8.112 -16.769 1.00 60.78 202 CYS A CA 1
ATOM 1603 C C . CYS A 1 202 ? 22.060 6.986 -15.718 1.00 60.78 202 CYS A C 1
ATOM 1605 O O . CYS A 1 202 ? 22.803 6.995 -14.740 1.00 60.78 202 CYS A O 1
ATOM 1607 N N . ASN A 1 203 ? 21.127 6.037 -15.876 1.00 59.88 203 ASN A N 1
ATOM 1608 C CA . ASN A 1 203 ? 20.935 4.905 -14.950 1.00 59.88 203 ASN A CA 1
ATOM 1609 C C . ASN A 1 203 ? 20.694 5.293 -13.481 1.00 59.88 203 ASN A C 1
ATOM 1611 O O . ASN A 1 203 ? 21.047 4.546 -12.567 1.00 59.88 203 ASN A O 1
ATOM 1615 N N . LYS A 1 204 ? 20.144 6.483 -13.235 1.00 58.81 204 LYS A N 1
ATOM 1616 C CA . LYS A 1 204 ? 19.857 6.902 -11.866 1.00 58.81 204 LYS A CA 1
ATOM 1617 C C . LYS A 1 204 ? 18.675 6.111 -11.333 1.00 58.81 204 LYS A C 1
ATOM 1619 O O . LYS A 1 204 ? 17.731 5.822 -12.074 1.00 58.81 204 LYS A O 1
ATOM 1624 N N . SER A 1 205 ? 18.757 5.724 -10.064 1.00 55.06 205 SER A N 1
ATOM 1625 C CA . SER A 1 205 ? 17.674 4.993 -9.425 1.00 55.06 205 SER A CA 1
ATOM 1626 C C . SER A 1 205 ? 16.426 5.870 -9.365 1.00 55.06 205 SER A C 1
ATOM 1628 O O . SER A 1 205 ? 16.490 7.102 -9.397 1.00 55.06 205 SER A O 1
ATOM 1630 N N . LEU A 1 206 ? 15.263 5.231 -9.262 1.00 57.53 206 LEU A N 1
ATOM 1631 C CA . LEU A 1 206 ? 14.019 5.955 -9.020 1.00 57.53 206 LEU A CA 1
ATOM 1632 C C . LEU A 1 206 ? 14.096 6.817 -7.748 1.00 57.53 206 LEU A C 1
ATOM 1634 O O . LEU 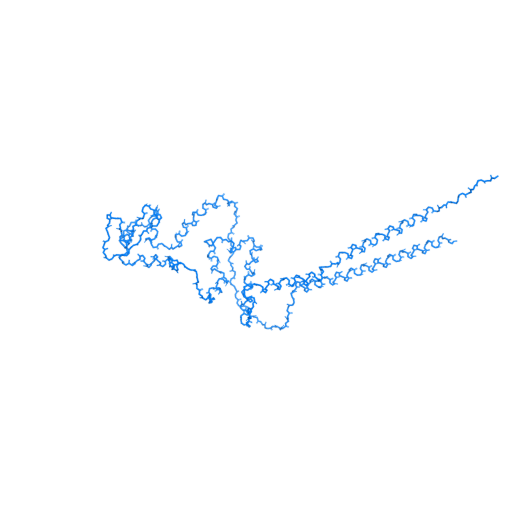A 1 206 ? 13.458 7.863 -7.691 1.00 57.53 206 LEU A O 1
ATOM 1638 N N . ASP A 1 207 ? 14.890 6.403 -6.763 1.00 57.31 207 ASP A N 1
ATOM 1639 C CA . ASP A 1 207 ? 15.075 7.136 -5.513 1.00 57.31 207 ASP A CA 1
ATOM 1640 C C . ASP A 1 207 ? 15.886 8.421 -5.737 1.00 57.31 207 ASP A C 1
ATOM 1642 O O . ASP A 1 207 ? 15.491 9.474 -5.249 1.00 57.31 207 ASP A O 1
ATOM 1646 N N . ASP A 1 208 ? 16.896 8.396 -6.613 1.00 58.00 208 ASP A N 1
ATOM 1647 C CA . ASP A 1 208 ? 17.632 9.602 -7.033 1.00 58.00 208 ASP A CA 1
ATOM 1648 C C . ASP A 1 208 ? 16.737 10.601 -7.789 1.00 58.00 208 ASP A C 1
ATOM 1650 O O . ASP A 1 208 ? 16.931 11.816 -7.715 1.00 58.00 208 ASP A O 1
ATOM 1654 N N . MET A 1 209 ? 15.749 10.098 -8.540 1.00 55.41 209 MET A N 1
ATOM 1655 C CA . MET A 1 209 ? 14.769 10.941 -9.235 1.00 55.41 209 MET A CA 1
ATOM 1656 C C . MET A 1 209 ? 13.731 11.521 -8.265 1.00 55.41 209 MET A C 1
ATOM 1658 O O . MET A 1 209 ? 13.378 12.694 -8.382 1.00 55.41 209 MET A O 1
ATOM 1662 N N . LYS A 1 210 ? 13.284 10.731 -7.281 1.00 58.06 210 LYS A N 1
ATOM 1663 C CA . LYS A 1 210 ? 12.335 11.153 -6.240 1.00 58.06 210 LYS A CA 1
ATOM 1664 C C . LYS A 1 210 ? 12.936 12.133 -5.243 1.00 58.06 210 LYS A C 1
ATOM 1666 O O . LYS A 1 210 ? 12.229 13.043 -4.831 1.00 58.06 210 LYS A O 1
ATOM 1671 N N . GLU A 1 211 ? 14.208 11.997 -4.868 1.00 56.62 211 GLU A N 1
ATOM 1672 C CA . GLU A 1 211 ? 14.906 12.954 -3.992 1.00 56.62 211 GLU A CA 1
ATOM 1673 C C . GLU A 1 211 ? 14.854 14.372 -4.591 1.00 56.62 211 GLU A C 1
ATOM 1675 O O . GLU A 1 211 ? 14.665 15.367 -3.889 1.00 56.62 211 GLU A O 1
ATOM 1680 N N . ASN A 1 212 ? 14.914 14.451 -5.924 1.00 49.00 212 ASN A N 1
ATOM 1681 C CA . ASN A 1 212 ? 14.825 15.688 -6.689 1.00 49.00 212 ASN A CA 1
ATOM 1682 C C . ASN A 1 212 ? 13.394 16.265 -6.760 1.00 49.00 212 ASN A C 1
ATOM 1684 O O . ASN A 1 212 ? 13.226 17.471 -6.902 1.00 49.00 212 ASN A O 1
ATOM 1688 N N . GLU A 1 213 ? 12.352 15.437 -6.639 1.00 47.66 213 GLU A N 1
ATOM 1689 C CA . GLU A 1 213 ? 10.963 15.898 -6.475 1.00 47.66 213 GLU A CA 1
ATOM 1690 C C . GLU A 1 213 ? 10.653 16.262 -5.015 1.00 47.66 213 GLU A C 1
ATOM 1692 O O . GLU A 1 213 ? 9.974 17.254 -4.746 1.00 47.66 213 GLU A O 1
ATOM 1697 N N . ARG A 1 214 ? 11.206 15.509 -4.055 1.00 51.44 214 ARG A N 1
ATOM 1698 C CA . ARG A 1 214 ? 11.069 15.751 -2.613 1.00 51.44 214 ARG A CA 1
ATOM 1699 C C . ARG A 1 214 ? 11.702 17.093 -2.223 1.00 51.44 214 ARG A C 1
ATOM 1701 O O . ARG A 1 214 ? 11.139 17.814 -1.397 1.00 51.44 214 ARG A O 1
ATOM 1708 N N . SER A 1 215 ? 12.817 17.473 -2.852 1.00 50.03 215 SER A N 1
ATOM 1709 C CA . SER A 1 215 ? 13.434 18.799 -2.697 1.00 50.03 215 SER A CA 1
ATOM 1710 C C . SER A 1 215 ? 12.563 19.932 -3.264 1.00 50.03 215 SER A C 1
ATOM 1712 O O . SER A 1 215 ? 12.472 20.995 -2.652 1.00 50.03 215 SER A O 1
ATOM 1714 N N . LEU A 1 216 ? 11.835 19.699 -4.363 1.00 44.88 216 LEU A N 1
ATOM 1715 C CA . LEU A 1 216 ? 10.871 20.659 -4.919 1.00 44.88 216 LEU A CA 1
ATOM 1716 C C . LEU A 1 216 ? 9.631 20.832 -4.026 1.00 44.88 216 LEU A C 1
ATOM 1718 O O . LEU A 1 216 ? 9.096 21.937 -3.938 1.00 44.88 216 LEU A O 1
ATOM 1722 N N . THR A 1 217 ? 9.190 19.780 -3.329 1.00 45.00 217 THR A N 1
ATOM 1723 C CA . THR A 1 217 ? 8.084 19.873 -2.359 1.00 45.00 217 THR A CA 1
ATOM 1724 C C . THR A 1 217 ? 8.503 20.495 -1.026 1.00 45.00 217 THR A C 1
ATOM 1726 O O . THR A 1 217 ? 7.728 21.270 -0.469 1.00 45.00 217 THR A O 1
ATOM 1729 N N . LYS A 1 218 ? 9.736 20.248 -0.549 1.00 48.72 218 LYS A N 1
ATOM 1730 C CA . LYS A 1 218 ? 10.274 20.878 0.674 1.00 48.72 218 LYS A CA 1
ATOM 1731 C C . LYS A 1 218 ? 10.330 22.401 0.562 1.00 48.72 218 LYS A C 1
ATOM 1733 O O . LYS A 1 218 ? 9.883 23.087 1.472 1.00 48.72 218 LYS A O 1
ATOM 1738 N N . ASN A 1 219 ? 10.705 22.932 -0.604 1.00 40.78 219 ASN A N 1
ATOM 1739 C CA . ASN A 1 219 ? 10.726 24.380 -0.850 1.00 40.78 219 ASN A CA 1
ATOM 1740 C C . ASN A 1 219 ? 9.349 25.069 -0.702 1.00 40.78 219 ASN A C 1
ATOM 1742 O O . ASN A 1 219 ? 9.297 26.285 -0.528 1.00 40.78 219 ASN A O 1
ATOM 1746 N N . ASN A 1 220 ? 8.239 24.320 -0.754 1.00 41.62 220 ASN A N 1
ATOM 1747 C CA . ASN A 1 220 ? 6.888 24.842 -0.516 1.00 41.62 220 ASN A CA 1
ATOM 1748 C C . ASN A 1 220 ? 6.411 24.662 0.940 1.00 41.62 220 ASN A C 1
ATOM 1750 O O . ASN A 1 220 ? 5.498 25.369 1.370 1.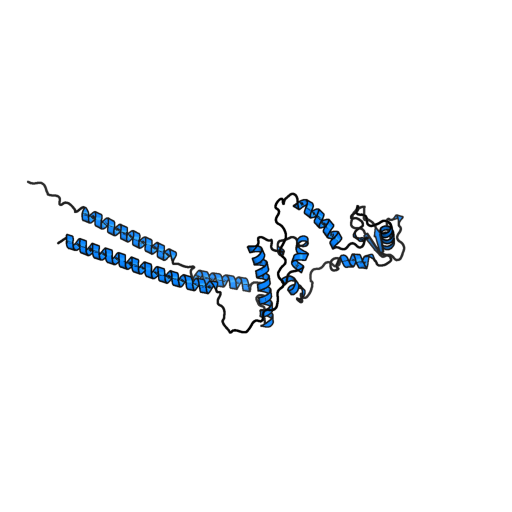00 41.62 220 ASN A O 1
ATOM 1754 N N . GLU A 1 221 ? 7.018 23.751 1.706 1.00 44.34 221 GLU A N 1
ATOM 1755 C CA . GLU A 1 221 ? 6.708 23.507 3.125 1.00 44.34 221 GLU A CA 1
ATOM 1756 C C . GLU A 1 221 ? 7.620 24.314 4.070 1.00 44.34 221 GLU A C 1
ATOM 1758 O O . GLU A 1 221 ? 7.167 24.757 5.128 1.00 44.34 221 GLU A O 1
ATOM 1763 N N . ASP A 1 222 ? 8.850 24.629 3.650 1.00 38.12 222 ASP A N 1
ATOM 1764 C CA . ASP A 1 222 ? 9.827 25.420 4.419 1.00 38.12 222 ASP A CA 1
ATOM 1765 C C . ASP A 1 222 ? 9.425 26.901 4.583 1.00 38.12 222 ASP A C 1
ATOM 1767 O O . ASP A 1 222 ? 9.973 27.614 5.421 1.00 38.12 222 ASP A O 1
ATOM 1771 N N . VAL A 1 223 ? 8.401 27.370 3.858 1.00 40.62 223 VAL A N 1
ATOM 1772 C CA . VAL A 1 223 ? 7.785 28.693 4.087 1.00 40.62 223 VAL A CA 1
ATOM 1773 C C . VAL A 1 223 ? 6.772 28.663 5.249 1.00 40.62 223 VAL A C 1
ATOM 1775 O O . VAL A 1 223 ? 6.295 29.713 5.678 1.00 40.62 223 VAL A O 1
ATOM 1778 N N . LYS A 1 224 ? 6.434 27.488 5.809 1.00 40.12 224 LYS A N 1
ATOM 1779 C CA . LYS A 1 224 ? 5.390 27.358 6.846 1.00 40.12 224 LYS A CA 1
ATOM 1780 C C . LYS A 1 224 ? 5.770 26.641 8.142 1.00 40.12 224 LYS A C 1
ATOM 1782 O O . LYS A 1 224 ? 4.912 26.571 9.019 1.00 40.12 224 LYS A O 1
ATOM 1787 N N . ALA A 1 225 ? 7.004 26.181 8.331 1.00 37.88 225 ALA A N 1
ATOM 1788 C CA . ALA A 1 225 ? 7.377 25.459 9.551 1.00 37.88 225 ALA A CA 1
ATOM 1789 C C . ALA A 1 225 ? 8.683 25.966 10.190 1.00 37.88 225 ALA A C 1
ATOM 1791 O O . ALA A 1 225 ? 9.683 25.256 10.244 1.00 37.88 225 ALA A O 1
ATOM 1792 N N . ASP A 1 226 ? 8.659 27.179 10.755 1.00 34.62 226 ASP A N 1
ATOM 1793 C CA . ASP A 1 226 ? 9.550 27.501 11.878 1.00 34.62 226 ASP A CA 1
ATOM 1794 C C . ASP A 1 226 ? 8.972 26.862 13.150 1.00 34.62 226 ASP A C 1
ATOM 1796 O O . ASP A 1 226 ? 8.011 27.353 13.744 1.00 34.62 226 ASP A O 1
ATOM 1800 N N . GLY A 1 227 ? 9.511 25.699 13.514 1.00 32.31 227 GLY A N 1
ATOM 1801 C CA . GLY A 1 227 ? 9.092 24.936 14.687 1.00 32.31 227 GLY A CA 1
ATOM 1802 C C . GLY A 1 227 ? 9.916 23.664 14.869 1.00 32.31 227 GLY A C 1
ATOM 1803 O O . GLY A 1 227 ? 9.431 22.562 14.643 1.00 32.31 227 GLY A O 1
ATOM 1804 N N . ARG A 1 228 ? 11.187 23.817 15.252 1.00 33.28 228 ARG A N 1
ATOM 1805 C CA . ARG A 1 228 ? 12.131 22.723 15.561 1.00 33.28 228 ARG A CA 1
ATOM 1806 C C . ARG A 1 228 ? 11.620 21.761 16.649 1.00 33.28 228 ARG A C 1
ATOM 1808 O O . ARG A 1 228 ? 11.345 22.225 17.750 1.00 33.28 228 ARG A O 1
ATOM 1815 N N . VAL A 1 229 ? 11.714 20.442 16.411 1.00 33.47 229 VAL A N 1
ATOM 1816 C CA . VAL A 1 229 ? 12.016 19.393 17.422 1.00 33.47 229 VAL A CA 1
ATOM 1817 C C . VAL A 1 229 ? 12.820 18.256 16.742 1.00 33.47 229 VAL A C 1
ATOM 1819 O O . VAL A 1 229 ? 12.494 17.923 15.604 1.00 33.47 229 VAL A O 1
ATOM 1822 N N . PRO A 1 230 ? 13.875 17.679 17.365 1.00 35.25 230 PRO A N 1
ATOM 1823 C CA . PRO A 1 230 ? 14.773 16.727 16.708 1.00 35.25 230 PRO A CA 1
ATOM 1824 C C . PRO A 1 230 ? 14.297 15.266 16.757 1.00 35.25 230 PRO A C 1
ATOM 1826 O O . PRO A 1 230 ? 13.621 14.845 17.696 1.00 35.25 230 PRO A O 1
ATOM 1829 N N . GLU A 1 231 ? 14.728 14.498 15.749 1.00 40.44 231 GLU A N 1
ATOM 1830 C CA . GLU A 1 231 ? 14.672 13.034 15.674 1.00 40.44 231 GLU A CA 1
ATOM 1831 C C . GLU A 1 231 ? 15.333 12.382 16.892 1.00 40.44 231 GLU A C 1
ATOM 1833 O O . GLU A 1 231 ? 16.460 12.726 17.243 1.00 40.44 231 GLU A O 1
ATOM 1838 N N . ASN A 1 232 ? 14.650 11.402 17.490 1.00 36.09 232 ASN A N 1
ATOM 1839 C CA . ASN A 1 232 ? 15.241 10.162 18.000 1.00 36.09 232 ASN A CA 1
ATOM 1840 C C . ASN A 1 232 ? 14.121 9.229 18.473 1.00 36.09 232 ASN A C 1
ATOM 1842 O O . ASN A 1 232 ? 13.433 9.511 19.451 1.00 36.09 232 ASN A O 1
ATOM 1846 N N . GLY A 1 233 ? 13.965 8.092 17.799 1.00 30.58 233 GLY A N 1
ATOM 1847 C CA . GLY A 1 233 ? 12.983 7.077 18.169 1.00 30.58 233 GLY A CA 1
ATOM 1848 C C . GLY A 1 233 ? 13.219 5.756 17.451 1.00 30.58 233 GLY A C 1
ATOM 1849 O O . GLY A 1 233 ? 12.344 5.272 16.748 1.00 30.58 233 GLY A O 1
ATOM 1850 N N . LYS A 1 234 ? 14.414 5.168 17.600 1.00 31.36 234 LYS A N 1
ATOM 1851 C CA . LYS A 1 234 ? 14.629 3.760 17.236 1.00 31.36 234 LYS A CA 1
ATOM 1852 C C . LYS A 1 234 ? 13.716 2.887 18.099 1.00 31.36 234 LYS A C 1
ATOM 1854 O O . LYS A 1 234 ? 13.858 2.879 19.320 1.00 31.36 234 LYS A O 1
ATOM 1859 N N . PHE A 1 235 ? 12.830 2.130 17.458 1.00 35.00 235 PHE A N 1
ATOM 1860 C CA . PHE A 1 235 ? 12.037 1.094 18.115 1.00 35.00 235 PHE A CA 1
ATOM 1861 C C . PHE A 1 235 ? 12.957 0.021 18.731 1.00 35.00 235 PHE A C 1
ATOM 1863 O O . PHE A 1 235 ? 13.868 -0.464 18.046 1.00 35.00 235 PHE A O 1
ATOM 1870 N N . PRO A 1 236 ? 12.755 -0.374 20.003 1.00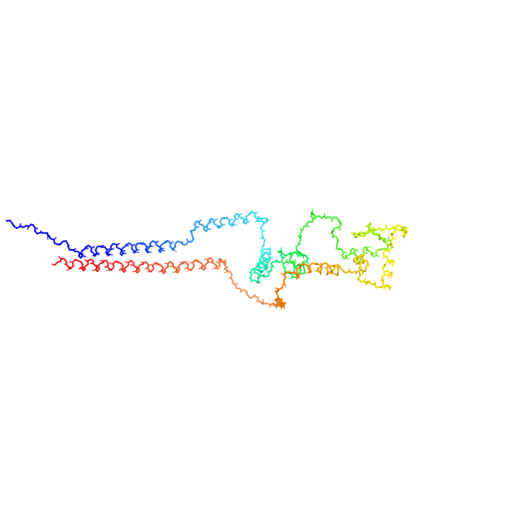 31.73 236 PRO A N 1
ATOM 1871 C CA . PRO A 1 236 ? 13.528 -1.448 20.610 1.00 31.73 236 PRO A CA 1
ATOM 1872 C C . PRO A 1 236 ? 13.191 -2.782 19.942 1.00 31.73 236 PRO A C 1
ATOM 1874 O O . PRO A 1 236 ? 12.037 -3.205 19.910 1.00 31.73 236 PRO A O 1
ATOM 1877 N N . LYS A 1 237 ? 14.217 -3.469 19.437 1.00 44.16 237 LYS A N 1
ATOM 1878 C CA . LYS A 1 237 ? 14.150 -4.897 19.121 1.00 44.16 237 LYS A CA 1
ATOM 1879 C C . LYS A 1 237 ? 14.584 -5.661 20.364 1.00 44.16 237 LYS A C 1
ATOM 1881 O O . LYS A 1 237 ? 15.779 -5.722 20.616 1.00 44.16 237 LYS A O 1
ATOM 1886 N N . ASP A 1 238 ? 13.656 -6.260 21.100 1.00 40.62 238 ASP A N 1
ATOM 1887 C CA . ASP A 1 238 ? 13.971 -7.276 22.110 1.00 40.62 238 ASP A CA 1
ATOM 1888 C C . ASP A 1 238 ? 12.831 -8.308 22.148 1.00 40.62 238 ASP A C 1
ATOM 1890 O O . ASP A 1 238 ? 11.662 -7.955 22.236 1.00 40.62 238 ASP A O 1
ATOM 1894 N N . LYS A 1 239 ? 13.097 -9.550 21.727 1.00 35.78 239 LYS A N 1
ATOM 1895 C CA . LYS A 1 239 ? 13.668 -10.698 22.465 1.00 35.78 239 LYS A CA 1
ATOM 1896 C C . LYS A 1 239 ? 12.574 -11.550 23.109 1.00 35.78 239 LYS A C 1
ATOM 1898 O O . LYS A 1 239 ? 11.778 -11.093 23.915 1.00 35.78 239 LYS A O 1
ATOM 1903 N N . HIS A 1 240 ? 12.591 -12.821 22.714 1.00 40.88 240 HIS A N 1
ATOM 1904 C CA . HIS A 1 240 ? 11.739 -13.902 23.190 1.00 40.88 240 HIS A CA 1
ATOM 1905 C C . HIS A 1 240 ? 11.580 -13.899 24.717 1.00 40.88 240 HIS A C 1
ATOM 1907 O O . HIS A 1 240 ? 12.539 -14.168 25.440 1.00 40.88 240 HIS A O 1
ATOM 1913 N N . ALA A 1 241 ? 10.353 -13.681 25.187 1.00 32.97 241 ALA A N 1
ATOM 1914 C CA . ALA A 1 241 ? 9.934 -14.014 26.539 1.00 32.97 241 ALA A CA 1
ATOM 1915 C C . ALA A 1 241 ? 9.006 -15.234 26.480 1.00 32.97 241 ALA A C 1
ATOM 1917 O O . ALA A 1 241 ? 8.031 -15.287 25.732 1.00 32.97 241 ALA A O 1
ATOM 1918 N N . LYS A 1 242 ? 9.400 -16.252 27.236 1.00 33.81 242 LYS A N 1
ATOM 1919 C CA . LYS A 1 242 ? 8.759 -17.553 27.397 1.00 33.81 242 LYS A CA 1
ATOM 1920 C C . LYS A 1 242 ? 7.444 -17.357 28.162 1.00 33.81 242 LYS A C 1
ATOM 1922 O O . LYS A 1 242 ? 7.484 -16.931 29.309 1.00 33.81 242 LYS A O 1
ATOM 1927 N N . VAL A 1 243 ? 6.306 -17.659 27.537 1.00 32.03 243 VAL A N 1
ATOM 1928 C CA . VAL A 1 243 ? 4.993 -17.638 28.200 1.00 32.03 243 VAL A CA 1
ATOM 1929 C C . VAL A 1 243 ? 4.709 -19.036 28.745 1.00 32.03 243 VAL A C 1
ATOM 1931 O O . VAL A 1 243 ? 4.516 -19.987 27.984 1.00 32.03 243 VAL A O 1
ATOM 1934 N N . GLU A 1 244 ? 4.754 -19.169 30.070 1.00 34.41 244 GLU A N 1
ATOM 1935 C CA . GLU A 1 244 ? 4.180 -20.308 30.782 1.00 34.41 244 GLU A CA 1
ATOM 1936 C C . GLU A 1 244 ? 2.652 -20.202 30.793 1.00 34.41 244 GLU A C 1
ATOM 1938 O O . GLU A 1 244 ? 2.078 -19.117 30.824 1.00 34.41 244 GLU A O 1
ATOM 1943 N N . LYS A 1 245 ? 2.012 -21.368 30.695 1.00 41.19 245 LYS A N 1
ATOM 1944 C CA . LYS A 1 245 ? 0.562 -21.544 30.648 1.00 41.19 245 LYS A CA 1
ATOM 1945 C C . LYS A 1 245 ? -0.068 -21.242 32.006 1.00 41.19 245 LYS A C 1
ATOM 1947 O O . LYS A 1 245 ? 0.286 -21.900 32.982 1.00 41.19 245 LYS A O 1
ATOM 1952 N N . GLU A 1 246 ? -1.106 -20.415 32.021 1.00 29.78 246 GLU A N 1
ATOM 1953 C CA . GLU A 1 246 ? -2.125 -20.424 33.072 1.00 29.78 246 GLU A CA 1
ATOM 1954 C C . GLU A 1 246 ? -3.518 -20.184 32.464 1.00 29.78 246 GLU A C 1
ATOM 1956 O O . GLU A 1 246 ? -3.641 -19.774 31.312 1.00 29.78 246 GLU A O 1
ATOM 1961 N N . LYS A 1 247 ? -4.537 -20.647 33.185 1.00 33.53 247 LYS A N 1
ATOM 1962 C CA . LYS A 1 247 ? -5.770 -21.277 32.698 1.00 33.53 247 LYS A CA 1
ATOM 1963 C C . LYS A 1 247 ? -6.910 -20.300 32.402 1.00 33.53 247 LYS A C 1
ATOM 1965 O O . LYS A 1 247 ? -7.084 -19.325 33.116 1.00 33.53 247 LYS A O 1
ATOM 1970 N N . ASP A 1 248 ? -7.720 -20.703 31.423 1.00 37.50 248 ASP A N 1
ATOM 1971 C CA . ASP A 1 248 ? -9.180 -20.582 31.311 1.00 37.50 248 ASP A CA 1
ATOM 1972 C C . ASP A 1 248 ? -9.870 -19.533 32.202 1.00 37.50 248 ASP A C 1
ATOM 1974 O O . ASP A 1 248 ? -10.148 -19.765 33.379 1.00 37.50 248 ASP A O 1
ATOM 1978 N N . GLY A 1 249 ? -10.263 -18.423 31.582 1.00 28.23 249 GLY A N 1
ATOM 1979 C CA . GLY A 1 249 ? -11.207 -17.459 32.131 1.00 28.23 249 GLY A CA 1
ATOM 1980 C C . GLY A 1 249 ? -11.637 -16.505 31.027 1.00 28.23 249 GLY A C 1
ATOM 1981 O O . GLY A 1 249 ? -10.811 -15.789 30.480 1.00 28.23 249 GLY A O 1
ATOM 1982 N N . TYR A 1 250 ? -12.912 -16.554 30.653 1.00 32.62 250 TYR A N 1
ATOM 1983 C CA . TYR A 1 250 ? -13.529 -15.595 29.741 1.00 32.62 250 TYR A CA 1
ATOM 1984 C C . TYR A 1 250 ? -13.426 -14.207 30.399 1.00 32.62 250 TYR A C 1
ATOM 1986 O O . TYR A 1 250 ? -14.060 -13.970 31.427 1.00 32.62 250 TYR A O 1
ATOM 1994 N N . GLU A 1 251 ? -12.567 -13.338 29.869 1.00 35.97 251 GLU A N 1
ATOM 1995 C CA . GLU A 1 251 ? -12.392 -11.961 30.336 1.00 35.97 251 GLU A CA 1
ATOM 1996 C C . GLU A 1 251 ? -13.602 -11.146 29.858 1.00 35.97 251 GLU A C 1
ATOM 1998 O O . GLU A 1 251 ? -13.719 -10.798 28.685 1.00 35.97 251 GLU A O 1
ATOM 2003 N N . GLU A 1 252 ? -14.566 -10.911 30.753 1.00 42.91 252 GLU A N 1
ATOM 2004 C CA . GLU A 1 252 ? -15.511 -9.808 30.574 1.00 42.91 252 GLU A CA 1
ATOM 2005 C C . GLU A 1 252 ? -14.717 -8.500 30.653 1.00 42.91 252 GLU A C 1
ATOM 2007 O O . GLU A 1 252 ? -13.954 -8.317 31.603 1.00 42.91 252 GLU A O 1
ATOM 2012 N N . ASP A 1 253 ? -14.904 -7.620 29.663 1.00 39.31 253 ASP A N 1
ATOM 2013 C CA . ASP A 1 253 ? -14.227 -6.327 29.519 1.00 39.31 253 ASP A CA 1
ATOM 2014 C C . ASP A 1 253 ? -13.989 -5.649 30.882 1.00 39.31 253 ASP A C 1
ATOM 2016 O O . ASP A 1 253 ? -14.936 -5.297 31.596 1.00 39.31 253 ASP A O 1
ATOM 2020 N N . GLU A 1 254 ? -12.718 -5.457 31.247 1.00 46.22 254 GLU A N 1
ATOM 2021 C CA . GLU A 1 254 ? -12.286 -4.927 32.551 1.00 46.22 254 GLU A CA 1
ATOM 2022 C C . GLU A 1 254 ? -12.969 -3.582 32.879 1.00 46.22 254 GLU A C 1
ATOM 2024 O O . GLU A 1 254 ? -13.348 -3.326 34.022 1.00 46.22 254 GLU A O 1
ATOM 2029 N N . GLU A 1 255 ? -13.253 -2.772 31.853 1.00 43.84 255 GLU A N 1
ATOM 2030 C CA . GLU A 1 255 ? -13.977 -1.500 31.953 1.00 43.84 255 GLU A CA 1
ATOM 2031 C C . GLU A 1 255 ? -15.453 -1.683 32.365 1.00 43.84 255 GLU A C 1
ATOM 2033 O O . GLU A 1 255 ? -15.992 -0.892 33.146 1.00 43.84 255 GLU A O 1
ATOM 2038 N N . VAL A 1 256 ? -16.111 -2.756 31.910 1.00 44.06 256 VAL A N 1
ATOM 2039 C CA . VAL A 1 256 ? -17.504 -3.103 32.252 1.00 44.06 256 VAL A CA 1
ATOM 2040 C C . VAL A 1 256 ? -17.588 -3.691 33.665 1.00 44.06 256 VAL A C 1
ATOM 2042 O O . VAL A 1 256 ? -18.517 -3.397 34.424 1.00 44.06 256 VAL A O 1
ATOM 2045 N N . VAL A 1 257 ? -16.598 -4.492 34.064 1.00 44.00 257 VAL A N 1
ATOM 2046 C CA . VAL A 1 257 ? -16.510 -5.048 35.423 1.00 44.00 257 VAL A CA 1
ATOM 2047 C C . VAL A 1 257 ? -16.188 -3.948 36.441 1.00 44.00 257 VAL A C 1
ATOM 2049 O O . VAL A 1 257 ? -16.792 -3.895 37.520 1.00 44.00 257 VAL A O 1
ATOM 2052 N N . GLU A 1 258 ? -15.294 -3.019 36.102 1.00 44.81 258 GLU A N 1
ATOM 2053 C CA . GLU A 1 258 ? -14.918 -1.902 36.966 1.00 44.81 258 GLU A CA 1
ATOM 2054 C C . GLU A 1 258 ? -16.045 -0.862 37.092 1.00 44.81 258 GLU A C 1
ATOM 2056 O O . GLU A 1 258 ? -16.319 -0.390 38.202 1.00 44.81 258 GLU A O 1
ATOM 2061 N N . THR A 1 259 ? -16.802 -0.589 36.023 1.00 45.53 259 THR A N 1
ATOM 2062 C CA . THR A 1 259 ? -18.017 0.252 36.082 1.00 45.53 259 THR A CA 1
ATOM 2063 C C . THR A 1 259 ? -19.147 -0.388 36.893 1.00 45.53 259 THR A C 1
ATOM 2065 O O . THR A 1 259 ? -19.797 0.304 37.686 1.00 45.53 259 THR A O 1
ATOM 2068 N N . LYS A 1 260 ? -19.351 -1.712 36.805 1.00 43.66 260 LYS A N 1
ATOM 2069 C CA . LYS A 1 260 ? -20.294 -2.436 37.684 1.00 43.66 260 LYS A CA 1
ATOM 2070 C C . LYS A 1 260 ? -19.861 -2.368 39.155 1.00 43.66 260 LYS A C 1
ATOM 2072 O O . LYS A 1 260 ? -20.680 -2.099 40.038 1.00 43.66 260 LYS A O 1
ATOM 2077 N N . ARG A 1 261 ? -18.567 -2.555 39.444 1.00 40.91 261 ARG A N 1
ATOM 2078 C CA . ARG A 1 261 ? -18.018 -2.554 40.814 1.00 40.91 261 ARG A CA 1
ATOM 2079 C C . ARG A 1 261 ? -18.025 -1.168 41.459 1.00 40.91 261 ARG A C 1
ATOM 2081 O O . ARG A 1 261 ? -18.301 -1.053 42.656 1.00 40.91 261 ARG A O 1
ATOM 2088 N N . THR A 1 262 ? -17.732 -0.122 40.692 1.00 50.56 262 THR A N 1
ATOM 2089 C CA . THR A 1 262 ? -17.802 1.274 41.150 1.00 50.56 262 THR A CA 1
ATOM 2090 C C . THR A 1 262 ? -19.249 1.704 41.371 1.00 50.56 262 THR A C 1
ATOM 2092 O O . THR A 1 262 ? -19.551 2.221 42.446 1.00 50.56 262 THR A O 1
ATOM 2095 N N . SER A 1 263 ? -20.168 1.366 40.460 1.00 53.53 263 SER A N 1
ATOM 2096 C CA . SER A 1 263 ? -21.606 1.630 40.629 1.00 53.53 263 SER A CA 1
ATOM 2097 C C . SER A 1 263 ? -22.172 0.974 41.889 1.00 53.53 263 SER A C 1
ATOM 2099 O O . SER A 1 263 ? -22.897 1.615 42.645 1.00 53.53 263 SER A O 1
ATOM 2101 N N . SER A 1 264 ? -21.774 -0.266 42.195 1.00 52.28 264 SER A N 1
ATOM 2102 C CA . SER A 1 264 ? -22.254 -0.973 43.389 1.00 52.28 264 SER A CA 1
ATOM 2103 C C . SER A 1 264 ? -21.745 -0.363 44.705 1.00 52.28 264 SER A C 1
ATOM 2105 O O . SER A 1 264 ? -22.479 -0.335 45.694 1.00 52.28 264 SER A O 1
ATOM 2107 N N . LYS A 1 265 ? -20.508 0.158 44.735 1.00 59.16 265 LYS A N 1
ATOM 2108 C CA . LYS A 1 265 ? -19.957 0.864 45.908 1.00 59.16 265 LYS A CA 1
ATOM 2109 C C . LYS A 1 265 ? -20.601 2.236 46.098 1.00 59.16 265 LYS A C 1
ATOM 2111 O O . LYS A 1 265 ? -20.919 2.600 47.227 1.00 59.16 265 LYS A O 1
ATOM 2116 N N . VAL A 1 266 ? -20.830 2.969 45.008 1.00 60.97 266 VAL A N 1
ATOM 2117 C CA . VAL A 1 266 ? -21.531 4.260 45.038 1.00 60.97 266 VAL A CA 1
ATOM 2118 C C . VAL A 1 266 ? -22.965 4.066 45.527 1.00 60.97 266 VAL A C 1
ATOM 2120 O O . VAL A 1 266 ? -23.398 4.786 46.421 1.00 60.97 266 VAL A O 1
ATOM 2123 N N . TYR A 1 267 ? -23.663 3.034 45.045 1.00 61.88 267 TYR A N 1
ATOM 2124 C CA . TYR A 1 267 ? -25.018 2.711 45.491 1.00 61.88 267 TYR A CA 1
ATOM 2125 C C . TYR A 1 267 ? -25.070 2.397 46.992 1.00 61.88 267 TYR A C 1
ATOM 2127 O O . TYR A 1 267 ? -25.921 2.922 47.704 1.00 61.88 267 TYR A O 1
ATOM 2135 N N . ALA A 1 268 ? -24.122 1.607 47.505 1.00 63.66 268 ALA A N 1
ATOM 2136 C CA . ALA A 1 268 ? -24.047 1.297 48.932 1.00 63.66 268 ALA A CA 1
ATOM 2137 C C . ALA A 1 268 ? -23.809 2.550 49.794 1.00 63.66 268 ALA A C 1
ATOM 2139 O O . ALA A 1 268 ? -24.486 2.738 50.804 1.00 63.66 268 ALA A O 1
ATOM 2140 N N . VAL A 1 269 ? -22.893 3.435 49.386 1.00 69.88 269 VAL A N 1
ATOM 2141 C CA . VAL A 1 269 ? -22.622 4.694 50.102 1.00 69.88 269 VAL A CA 1
ATOM 2142 C C . VAL A 1 269 ? -23.844 5.610 50.074 1.00 69.88 269 VAL A C 1
ATOM 2144 O O . VAL A 1 269 ? -24.217 6.159 51.107 1.00 69.88 269 VAL A O 1
ATOM 2147 N N . VAL A 1 270 ? -24.513 5.729 48.928 1.00 64.19 270 VAL A N 1
ATOM 2148 C CA . VAL A 1 270 ? -25.731 6.534 48.786 1.00 64.19 270 VAL A CA 1
ATOM 2149 C C . VAL A 1 270 ? -26.853 5.992 49.666 1.00 64.19 270 VAL A C 1
ATOM 2151 O O . VAL A 1 270 ? -27.482 6.770 50.374 1.00 64.19 270 VAL A O 1
ATOM 2154 N N . VAL A 1 271 ? -27.084 4.677 49.686 1.00 69.25 271 VAL A N 1
ATOM 2155 C CA . VAL A 1 271 ? -28.109 4.061 50.544 1.00 69.25 271 VAL A CA 1
ATOM 2156 C C . VAL A 1 271 ? -27.819 4.336 52.018 1.00 69.25 271 VAL A C 1
ATOM 2158 O O . VAL A 1 271 ? -28.725 4.730 52.747 1.00 69.25 271 VAL A O 1
ATOM 2161 N N . VAL A 1 272 ? -26.564 4.207 52.458 1.00 71.62 272 VAL A N 1
ATOM 2162 C CA . VAL A 1 272 ? -26.176 4.519 53.842 1.00 71.62 272 VAL A CA 1
ATOM 2163 C C . VAL A 1 272 ? -26.412 5.996 54.159 1.00 71.62 272 VAL A C 1
ATOM 2165 O O . VAL A 1 272 ? -26.999 6.304 55.192 1.00 71.62 272 VAL A O 1
ATOM 2168 N N . VAL A 1 273 ? -26.024 6.913 53.269 1.00 70.38 273 VAL A N 1
ATOM 2169 C CA . VAL A 1 273 ? -26.243 8.356 53.460 1.00 70.38 273 VAL A CA 1
ATOM 2170 C C . VAL A 1 273 ? -27.736 8.685 53.512 1.00 70.38 273 VAL A C 1
ATOM 2172 O O . VAL A 1 273 ? -28.158 9.414 54.403 1.00 70.38 273 VAL A O 1
ATOM 2175 N N . VAL A 1 274 ? -28.553 8.110 52.626 1.00 67.44 274 VAL A N 1
ATOM 2176 C CA . VAL A 1 274 ? -30.011 8.308 52.621 1.00 67.44 274 VAL A CA 1
ATOM 2177 C C . VAL A 1 274 ? -30.635 7.778 53.910 1.00 67.44 274 VAL A C 1
ATOM 2179 O O . VAL A 1 274 ? -31.420 8.487 54.532 1.00 67.44 274 VAL A O 1
ATOM 2182 N N . VAL A 1 275 ? -30.258 6.579 54.364 1.00 73.88 275 VAL A N 1
ATOM 2183 C CA . VAL A 1 275 ? -30.757 6.010 55.626 1.00 73.88 275 VAL A CA 1
ATOM 2184 C C . VAL A 1 275 ? -30.363 6.890 56.812 1.00 73.88 275 VAL A C 1
ATOM 2186 O O . VAL A 1 275 ? -31.212 7.191 57.645 1.00 73.88 275 VAL A O 1
ATOM 2189 N N . VAL A 1 276 ? -29.116 7.364 56.874 1.00 73.62 276 VAL A N 1
ATOM 2190 C CA . VAL A 1 276 ? -28.653 8.258 57.946 1.00 73.62 276 VAL A CA 1
ATOM 2191 C C . VAL A 1 276 ? -29.420 9.580 57.928 1.00 73.62 276 VAL A C 1
ATOM 2193 O O . VAL A 1 276 ? -29.888 10.017 58.975 1.00 73.62 276 VAL A O 1
ATOM 2196 N N . VAL A 1 277 ? -29.612 10.197 56.759 1.00 71.19 277 VAL A N 1
ATOM 2197 C CA . VAL A 1 277 ? -30.373 11.449 56.629 1.00 71.19 277 VAL A CA 1
ATOM 2198 C C . VAL A 1 277 ? -31.830 11.248 57.047 1.00 71.19 277 VAL A C 1
ATOM 2200 O O . VAL A 1 277 ? -32.348 12.048 57.821 1.00 71.19 277 VAL A O 1
ATOM 2203 N N . VAL A 1 278 ? -32.480 10.164 56.613 1.00 74.44 278 VAL A N 1
ATOM 2204 C CA . VAL A 1 278 ? -33.861 9.843 57.006 1.00 74.44 278 VAL A CA 1
ATOM 2205 C C . VAL A 1 278 ? -33.964 9.631 58.516 1.00 74.44 278 VAL A C 1
ATOM 2207 O O . VAL A 1 278 ? -34.851 10.200 59.145 1.00 74.44 278 VAL A O 1
ATOM 2210 N N . VAL A 1 279 ? -33.042 8.877 59.121 1.00 73.06 279 VAL A N 1
ATOM 2211 C CA . VAL A 1 279 ? -33.023 8.647 60.574 1.00 73.06 279 VAL A CA 1
ATOM 2212 C C . VAL A 1 279 ? -32.825 9.957 61.335 1.00 73.06 279 VAL A C 1
ATOM 2214 O O . VAL A 1 279 ? -33.562 10.221 62.280 1.00 73.06 279 VAL A O 1
ATOM 2217 N N . VAL A 1 280 ? -31.889 10.810 60.911 1.00 76.75 280 VAL A N 1
ATOM 2218 C CA . VAL A 1 280 ? -31.651 12.115 61.547 1.00 76.75 280 VAL A CA 1
ATOM 2219 C C . VAL A 1 280 ? -32.889 13.005 61.445 1.00 76.75 280 VAL A C 1
ATOM 2221 O O . VAL A 1 280 ? -33.289 13.599 62.442 1.00 76.75 280 VAL A O 1
ATOM 2224 N N . VAL A 1 281 ? -33.542 13.060 60.281 1.00 73.94 281 VAL A N 1
ATOM 2225 C CA . VAL A 1 281 ? -34.778 13.836 60.097 1.00 73.94 281 VAL A CA 1
ATOM 2226 C C . VAL A 1 281 ? -35.895 13.310 60.997 1.00 73.94 281 VAL A C 1
ATOM 2228 O O . VAL A 1 281 ? -36.544 14.103 61.673 1.00 73.94 281 VAL A O 1
ATOM 2231 N N . VAL A 1 282 ? -36.094 11.990 61.071 1.00 75.00 282 VAL A N 1
ATOM 2232 C CA . VAL A 1 282 ? -37.109 11.382 61.946 1.00 75.00 282 VAL A CA 1
ATOM 2233 C C . VAL A 1 282 ? -36.828 11.700 63.414 1.00 75.00 282 VAL A C 1
ATOM 2235 O O . VAL A 1 282 ? -37.738 12.113 64.125 1.00 75.00 282 VAL A O 1
ATOM 2238 N N . VAL A 1 283 ? -35.578 11.575 63.866 1.00 74.12 283 VAL A N 1
ATOM 2239 C CA . VAL A 1 283 ? -35.194 11.890 65.251 1.00 74.12 283 VAL A CA 1
ATOM 2240 C C . VAL A 1 283 ? -35.436 13.365 65.564 1.00 74.12 283 VAL A C 1
ATOM 2242 O O . VAL A 1 283 ? -36.022 13.675 66.596 1.00 74.12 283 VAL A O 1
ATOM 2245 N N . VAL A 1 284 ? -35.054 14.278 64.669 1.00 76.19 284 VAL A N 1
ATOM 2246 C CA . VAL A 1 284 ? -35.281 15.719 64.855 1.00 76.19 284 VAL A CA 1
ATOM 2247 C C . VAL A 1 284 ? -36.776 16.040 64.909 1.00 76.19 284 VAL A C 1
ATOM 2249 O O . VAL A 1 284 ? -37.195 16.805 65.772 1.00 76.19 284 VAL A O 1
ATOM 2252 N N . VAL A 1 285 ? -37.594 15.428 64.049 1.00 72.44 285 VAL A N 1
ATOM 2253 C CA . VAL A 1 285 ? -39.054 15.607 64.071 1.00 72.44 285 VAL A CA 1
ATOM 2254 C C . VAL A 1 285 ? -39.652 15.078 65.373 1.00 72.44 285 VAL A C 1
ATOM 2256 O O . VAL A 1 285 ? -40.451 15.775 65.985 1.00 72.44 285 VAL A O 1
ATOM 2259 N N . VAL A 1 286 ? -39.246 13.893 65.837 1.00 72.75 286 VAL A N 1
ATOM 2260 C CA . VAL A 1 286 ? -39.738 13.323 67.102 1.00 72.75 286 VAL A CA 1
ATOM 2261 C C . VAL A 1 286 ? -39.349 14.204 68.287 1.00 72.75 286 VAL A C 1
ATOM 2263 O O . VAL A 1 286 ? -40.204 14.507 69.110 1.00 72.75 286 VAL A O 1
ATOM 2266 N N . VAL A 1 287 ? -38.099 14.670 68.355 1.00 73.75 287 VAL A N 1
ATOM 2267 C CA . VAL A 1 287 ? -37.642 15.569 69.427 1.00 73.75 287 VAL A CA 1
ATOM 2268 C C . VAL A 1 287 ? -38.415 16.886 69.399 1.00 73.75 287 VAL A C 1
ATOM 2270 O O . VAL A 1 287 ? -38.850 17.351 70.444 1.00 73.75 287 VAL A O 1
ATOM 2273 N N . LEU A 1 288 ? -38.649 17.468 68.221 1.00 65.31 288 LEU A N 1
ATOM 2274 C CA . LEU A 1 288 ? -39.438 18.695 68.101 1.00 65.31 288 LEU A CA 1
ATOM 2275 C C . LEU A 1 288 ? -40.902 18.484 68.496 1.00 65.31 288 LEU A C 1
ATOM 2277 O O . LEU A 1 288 ? -41.462 19.342 69.163 1.00 65.31 288 LEU A O 1
ATOM 2281 N N . VAL A 1 289 ? -41.515 17.354 68.132 1.00 69.81 289 VAL A N 1
ATOM 2282 C CA . VAL A 1 289 ? -42.888 17.026 68.546 1.00 69.81 289 VAL A CA 1
ATOM 2283 C C . VAL A 1 289 ? -42.966 16.849 70.060 1.00 69.81 289 VAL A C 1
ATOM 2285 O O . VAL A 1 289 ? -43.873 17.396 70.670 1.00 69.81 289 VAL A O 1
ATOM 2288 N N . VAL A 1 290 ? -42.009 16.151 70.678 1.00 71.94 290 VAL A N 1
ATOM 2289 C CA . VAL A 1 290 ? -41.968 15.976 72.140 1.00 71.94 290 VAL A CA 1
ATOM 2290 C C . VAL A 1 290 ? -41.785 17.317 72.851 1.00 71.94 290 VAL A C 1
ATOM 2292 O O . VAL A 1 290 ? -42.535 17.612 73.770 1.00 71.94 290 VAL A O 1
ATOM 2295 N N . VAL A 1 291 ? -40.867 18.167 72.380 1.00 70.25 291 VAL A N 1
ATOM 2296 C CA . VAL A 1 291 ? -40.626 19.497 72.967 1.00 70.25 291 VAL A CA 1
ATOM 2297 C C . VAL A 1 291 ? -41.838 20.421 72.806 1.00 70.25 291 VAL A C 1
ATOM 2299 O O . VAL A 1 291 ? -42.144 21.186 73.711 1.00 70.25 291 VAL A O 1
ATOM 2302 N N . VAL A 1 292 ? -42.552 20.347 71.678 1.00 65.75 292 VAL A N 1
ATOM 2303 C CA . VAL A 1 292 ? -43.776 21.136 71.457 1.00 65.75 292 VAL A CA 1
ATOM 2304 C C . VAL A 1 292 ? -44.936 20.626 72.317 1.00 65.75 292 VAL A C 1
ATOM 2306 O O . VAL A 1 292 ? -45.719 21.436 72.797 1.00 65.75 292 VAL A O 1
ATOM 2309 N N . VAL A 1 293 ? -45.042 19.311 72.535 1.00 64.38 293 VAL A N 1
ATOM 2310 C CA . VAL A 1 293 ? -46.083 18.715 73.389 1.00 64.38 293 VAL A CA 1
ATOM 2311 C C . VAL A 1 293 ? -45.822 18.997 74.874 1.00 64.38 293 VAL A C 1
ATOM 2313 O O . VAL A 1 293 ? -46.769 19.287 75.593 1.00 64.38 293 VAL A O 1
ATOM 2316 N N . GLU A 1 294 ? -44.565 18.984 75.331 1.00 56.34 294 GLU A N 1
ATOM 2317 C CA . GLU A 1 294 ? -44.205 19.333 76.718 1.00 56.34 294 GLU A CA 1
ATOM 2318 C C . GLU A 1 294 ? -44.318 20.839 77.029 1.00 56.34 294 GLU A C 1
ATOM 2320 O O . GLU A 1 294 ? -44.442 21.199 78.194 1.00 56.34 294 GLU A O 1
ATOM 2325 N N . GLU A 1 295 ? -44.289 21.732 76.030 1.00 49.97 295 GLU A N 1
ATOM 2326 C CA . GLU A 1 295 ? -44.529 23.176 76.233 1.00 49.97 295 GLU A CA 1
ATOM 2327 C C . GLU A 1 295 ? -46.028 23.566 76.225 1.00 49.97 295 GLU A C 1
ATOM 2329 O O . GLU A 1 295 ? -46.342 24.723 76.523 1.00 49.97 295 GLU A O 1
ATOM 2334 N N . GLU A 1 296 ? -46.951 22.648 75.886 1.00 48.34 296 GLU A N 1
ATOM 2335 C CA . GLU A 1 296 ? -48.411 22.889 75.882 1.00 48.34 296 GLU A CA 1
ATOM 2336 C C . GLU A 1 296 ? -49.181 22.299 77.092 1.00 48.34 296 GLU A C 1
ATOM 2338 O O . GLU A 1 296 ? -50.376 22.584 77.223 1.00 48.34 296 GLU A O 1
ATOM 2343 N N . GLU A 1 297 ? -48.528 21.552 77.997 1.00 41.69 297 GLU A N 1
ATOM 2344 C CA . GLU A 1 297 ? -49.053 21.187 79.339 1.00 41.69 297 GLU A CA 1
ATOM 2345 C C . GLU A 1 297 ? -48.639 22.192 80.430 1.00 41.69 297 GLU A C 1
ATOM 2347 O O . GLU A 1 297 ? -49.486 22.475 81.314 1.00 41.69 297 GLU A O 1
#

Secondary structure (DSSP, 8-state):
-PPPPPP---HHHHHHHHHHHHHHHHHHHHHHHHHHHH--S-HHHHHHHHHHHHHHHHHSTTTT----HHHHHHHHHHHHHHHHHHHHHHHH-PPPGGGS-HHHHHHHHHTSHHHHHHHHS------S--GGGSS-HHHHHHTGGGSTTEEEEEETTEEEEEEEE-SSPPPGGGT-EEHHHHHHHHHHH---SS-GGGTTTTT--HHHHHHHHHHHHHHHHTTT---------PPP-----------------HHHHHHHHHHHHHHHHHHHHHHHHHHHHHHHHHHHHHHHHHT--

pLDDT: mean 71.87, std 20.69, range [28.23, 98.12]

InterPro domains:
  IPR013659 Adenosine/AMP deaminase N-terminal [PF08451] (36-118)
  IPR032466 Metal-dependent hydrolase [SSF51556] (97-197)

Foldseek 3Di:
DDDDDDDPPPPVVVVLVVVLVVVVVVLVVVVVVLVVVLPDDDPVVVVVVVVVVVVVCCPDVCSPPDDDPVRVVVVVVLVVLVCCLVVCCVPVVPHRLVVDDCLVCVVVLVPGPNNVVVVPDPPDDDPDDDPVPPDDVLCCLVPVLPDFQKKWADDPPDDDIDIDRDPDDDDVVVRIDGLVVVLVVCVVVDPDDDDPRCCSSPSHGVVNVSVVVVVVVVVVCVVPDPDDDDDDDDDDDDDDDDDDDDDDDDDDPPVVVVVVVVSVVVVVVSVVVSVVSVVVSVVVVVVSVVVVVVVVD

Radius of gyration: 41.27 Å; chains: 1; bounding box: 102×69×118 Å

=== Feature glossary ===
The record interleaves many kinds of information about one protein. Here is each kind framed as the question it answers.

Q: Are the domains correctly placed relative to each other?
A: Predicted aligned error is AlphaFold's pairwise confidence. Unlike pLDDT (per-residue), PAE is per-residue-pair and captures whether two parts of the structure are correctly placed relative to each other. Units are ångströms of expected positional error.

Q: Which residues are in helices, strands, or loops?
A: Eight-state secondary structure (DSSP): H is the canonical α-helix, G the tighter 3₁₀-helix, I the wider π-helix; E/B are β-structure, T and S are turns and bends, and '-' is everything else. DSSP derives these from the pattern of main-chain N–H···O=C hydrogen bonds, not from the sequence.

Q: What if only a Cα trace is available?
A: P-SEA three-state annotation labels each residue as helix, strand, or coil based purely on the geometry of the Cα trace. It serves as a fallback when the full backbone (and thus DSSP) is unavailable.

Q: What are the backbone torsion angles?
A: φ (phi) and ψ (psi) are the two rotatable backbone dihedrals per residue: φ is the C(i-1)–N–Cα–C torsion, ψ is the N–Cα–C–N(i+1) torsion, both in degrees on (−180°, 180°]. α-helical residues cluster near (−60°, −45°); β-strand residues near (−120°, +130°). A Ramachandran plot is simply a scatter of (φ, ψ) for every residue.

Q: What known structures does this most resemble?
A: Structural nearest neighbors (via Foldseek easy-search vs the PDB). Reported per hit: target PDB id, E-value, and alignment TM-score. A TM-score above ~0.5 is the conventional threshold for 'same fold'.

Q: What family and function is it annotated with?
A: Database cross-references. InterPro integrates a dozen domain/family signature databases into unified entries with residue-range hits. GO terms attach function/process/location labels with evidence codes. CATH codes position the fold in a four-level structural taxonomy. Organism is the NCBI-taxonomy species name.

Q: Which residues are buried vs exposed?
A: Solvent accessibility: the surface area of each residue that a 1.4 Å water probe can touch, in Å². When only backbone atoms are present the absolute values are lower than full-atom SASA (side chains contribute most of the area) and are flagged as backbone-only.

Q: What do the diagnostic plots show?
A: Three diagnostic plots accompany the record. The Cα contact map visualizes the tertiary structure as a 2D adjacency matrix (8 Å cutoff, sequence-local contacts suppressed). The Ramachandran plot shows the distribution of backbone (φ, ψ) torsions, with points in the α and β basins reflecting secondary structure content. The PAE plot shows AlphaFold's inter-residue confidence as a color matrix.

Q: What is the amino-acid chain?
A: The amino-acid sequence is the protein's primary structure: the linear order of residues from the N-terminus to the C-terminus, written in one-letter code. Everything else here — the 3D coordinates, the secondary structure, the domain annotations — is ultimately a consequence of this string.

Q: What do the rendered images show?
A: The six renders are orthographic views along the three Cartesian axes in both directions. Representation (cartoon, sticks, or surface) and color scheme (sequence-rainbow or by-chain) vary across proteins so the training set covers all the common visualization conventions.

Q: Where is each backbone atom in 3D?
A: The mmCIF table is the protein's shape written out atom by atom. For each backbone N, Cα, C, and carbonyl O, it records an (x, y, z) coordinate triple in Å plus the residue type, chain letter, and residue number.

Q: How mobile is each atom in the crystal?
A: For experimental (PDB) structures, the B-factor (temperature factor) quantifies the positional spread of each atom in the crystal — a combination of thermal vibration and static disorder — in units of Å². High B-factors mark flexible loops or poorly resolved regions; low B-factors mark the rigid, well-ordered core.

Q: How big and how compact is the whole molecule?
A: Three whole-structure scalars: the radius of gyration (RMS distance of Cα from centroid, in Å), the count of Cα–Cα contacts (pairs closer than 8 Å and separated by more than four residues in sequence — i.e. tertiary, not local, contacts), and the bounding-box dimensions. Together they distinguish compact globular folds from extended fibres or disordered chains.

Q: What does the local fold look like, residue by residue?
A: A 3Di character summarizes, for each residue, the relative orientation of the Cα frame of its nearest spatial neighbor. Because it encodes fold topology rather than chemistry, 3Di alignments detect remote structural similarity that sequence alignment misses.

Q: How confident is the AlphaFold model at each residue?
A: For AlphaFold models, the B-factor field carries pLDDT — the model's own estimate of local accuracy on a 0–100 scale. Regions with pLDDT<50 should be treated as essentially unmodeled; they often correspond to intrinsically disordered segments.